Protein AF-A0A914JJ19-F1 (afdb_monomer_lite)

Sequence (185 aa):
MSIQLLQKSLEYINENDGIIENARKRKAKKPAIIEEKELVKNLDDRFDFDVDSCKLLKKKRNEVHKHEGDVSVLFSHKDAKNGYSYVEQFRDTRPPDVAKHNKKYLKRSEKYQLPDGVVKYVVGPVLKSERKKKQMCEKRLAMRGTLYDPKPSKPKDSSVFTDADFDNIPNGCKNMVGTKVNKLI

pLDDT: mean 71.39, std 13.02, range [37.09, 91.88]

Foldseek 3Di:
DDPVVVVVVVVVVVVPPPPPVPPPPPPPDDPVVVVVVVVVVVLVVQWDQDPVVRDTHGPPPPPPPPPPPDPPDLADPVVVVVVQDSVNSNVVSPDPPVVVVVVVVVVVCVVPDDPPVVVCVVVVLVPDDPVVVVVVVVVVVVVVVVPDDPDPPDPPDPPPDDPVNVVPDPPVCVVVPDPDPPPDD

Secondary structure (DSSP, 8-state):
--HHHHHHHHHHHHHHS---TT----PPPPPHHHHHHHHHHHHHTTEEEETTTTEEEEP-----------TT-S--HHHHHTT--HHHHHHHHS---HHHHHHHHHHHHHHTPPPHHHHHHHHHHHTS-HHHHHHHHHHHHHHHHTT-----PPPP---SS-HHHHHTS-GGGGGGT--------

Structure (mmCIF, N/CA/C/O backbone):
data_AF-A0A914JJ19-F1
#
_entry.id   AF-A0A914JJ19-F1
#
loop_
_atom_site.group_PDB
_atom_site.id
_atom_site.type_symbol
_atom_site.label_atom_id
_atom_site.label_alt_id
_atom_site.label_comp_id
_atom_site.label_asym_id
_atom_site.label_entity_id
_atom_site.label_seq_id
_atom_site.pdbx_PDB_ins_code
_atom_site.Cartn_x
_atom_site.Cartn_y
_atom_site.Cartn_z
_atom_site.occupancy
_atom_site.B_iso_or_equiv
_atom_site.auth_seq_id
_atom_site.auth_comp_id
_atom_site.auth_asym_id
_atom_site.auth_atom_id
_atom_site.pdbx_PDB_model_num
ATOM 1 N N . MET A 1 1 ? 43.548 43.080 34.139 1.00 51.03 1 MET A N 1
ATOM 2 C CA . MET A 1 1 ? 43.424 41.675 33.694 1.00 51.03 1 MET A CA 1
ATOM 3 C C . MET A 1 1 ? 44.049 41.568 32.316 1.00 51.03 1 MET A C 1
ATOM 5 O O . MET A 1 1 ? 43.728 42.391 31.469 1.00 51.03 1 MET A O 1
ATOM 9 N N . SER A 1 2 ? 45.021 40.675 32.131 1.00 72.38 2 SER A N 1
ATOM 10 C CA . SER A 1 2 ? 45.871 40.638 30.936 1.00 72.38 2 SER A CA 1
ATOM 11 C C . SER A 1 2 ? 45.159 39.989 29.745 1.00 72.38 2 SER A C 1
ATOM 13 O O . SER A 1 2 ? 44.474 38.981 29.893 1.00 72.38 2 SER A O 1
ATOM 15 N N . ILE A 1 3 ? 45.363 40.545 28.549 1.00 75.81 3 ILE A N 1
ATOM 16 C CA . ILE A 1 3 ? 44.844 40.034 27.263 1.00 75.81 3 ILE A CA 1
ATOM 17 C C . ILE A 1 3 ? 45.200 38.551 27.054 1.00 75.81 3 ILE A C 1
ATOM 19 O O . ILE A 1 3 ? 44.400 37.781 26.534 1.00 75.81 3 ILE A O 1
ATOM 23 N N . GLN A 1 4 ? 46.366 38.133 27.552 1.00 76.88 4 GLN A N 1
ATOM 24 C CA . GLN A 1 4 ? 46.828 36.743 27.521 1.00 76.88 4 GLN A CA 1
ATOM 25 C C . GLN A 1 4 ? 45.926 35.787 28.314 1.00 76.88 4 GLN A C 1
ATOM 27 O O . GLN A 1 4 ? 45.751 34.637 27.922 1.00 76.88 4 GLN A O 1
ATOM 32 N N . LEU A 1 5 ? 45.337 36.248 29.423 1.00 76.50 5 LEU A N 1
ATOM 33 C CA . LEU A 1 5 ? 44.400 35.448 30.212 1.00 76.50 5 LEU A CA 1
ATOM 34 C C . LEU A 1 5 ? 43.083 35.244 29.450 1.00 76.50 5 LEU A C 1
ATOM 36 O O . LEU A 1 5 ? 42.480 34.178 29.519 1.00 76.50 5 LEU A O 1
ATOM 40 N N . LEU A 1 6 ? 42.682 36.259 28.682 1.00 76.25 6 LEU A N 1
ATOM 41 C CA . LEU A 1 6 ? 41.476 36.252 27.861 1.00 76.25 6 LEU A CA 1
ATOM 42 C C . LEU A 1 6 ? 41.637 35.314 26.654 1.00 76.25 6 LEU A C 1
ATOM 44 O O . LEU A 1 6 ? 40.751 34.506 26.386 1.00 76.25 6 LEU A O 1
ATOM 48 N N . GLN A 1 7 ? 42.806 35.331 26.007 1.00 76.19 7 GLN A N 1
ATOM 49 C CA . GLN A 1 7 ? 43.161 34.375 24.951 1.00 76.19 7 GLN A CA 1
ATOM 50 C C . GLN A 1 7 ? 43.197 32.933 25.466 1.00 76.19 7 GLN A C 1
ATOM 52 O O . GLN A 1 7 ? 42.546 32.074 24.881 1.00 76.19 7 GLN A O 1
ATOM 57 N N . LYS A 1 8 ? 43.838 32.684 26.617 1.00 76.94 8 LYS A N 1
ATOM 58 C CA . LYS A 1 8 ? 43.835 31.352 27.241 1.00 76.94 8 LYS A CA 1
ATOM 59 C C . LYS A 1 8 ? 42.434 30.880 27.623 1.00 76.94 8 LYS A C 1
ATOM 61 O O . LYS A 1 8 ? 42.140 29.702 27.482 1.00 76.94 8 LYS A O 1
ATOM 66 N N . SER A 1 9 ? 41.556 31.775 28.083 1.00 70.50 9 SER A N 1
ATOM 67 C CA . SER A 1 9 ? 40.166 31.406 28.381 1.00 70.50 9 SER A CA 1
ATOM 68 C C . SER A 1 9 ? 39.356 31.074 27.124 1.00 70.50 9 SER A C 1
ATOM 70 O O . SER A 1 9 ? 38.546 30.158 27.162 1.00 70.50 9 SER A O 1
ATOM 72 N N . LEU A 1 10 ? 39.606 31.760 26.002 1.00 70.62 10 LEU A N 1
ATOM 73 C CA . LEU A 1 10 ? 38.963 31.476 24.714 1.00 70.62 10 LEU A CA 1
ATOM 74 C C . LEU A 1 10 ? 39.449 30.154 24.109 1.00 70.62 10 LEU A C 1
ATOM 76 O O . LEU A 1 10 ? 38.636 29.384 23.607 1.00 70.62 10 LEU A O 1
ATOM 80 N N . GLU A 1 11 ? 40.748 29.861 24.203 1.00 70.94 11 GLU A N 1
ATOM 81 C CA . GLU A 1 11 ? 41.303 28.551 23.834 1.00 70.94 11 GLU A CA 1
ATOM 82 C C . GLU A 1 11 ? 40.696 27.437 24.697 1.00 70.94 11 GLU A C 1
ATOM 84 O O . GLU A 1 11 ? 40.238 26.429 24.167 1.00 70.94 11 GLU A O 1
ATOM 89 N N . TYR A 1 12 ? 40.567 27.660 26.009 1.00 63.84 12 TYR A N 1
ATOM 90 C CA . TYR A 1 12 ? 39.974 26.688 26.933 1.00 63.84 12 TYR A CA 1
ATOM 91 C C . TYR A 1 12 ? 38.473 26.447 26.694 1.00 63.84 12 TYR A C 1
ATOM 93 O O . TYR A 1 12 ? 37.982 25.342 26.925 1.00 63.84 12 TYR A O 1
ATOM 101 N N . ILE A 1 13 ? 37.733 27.460 26.228 1.00 62.69 13 ILE A N 1
ATOM 102 C CA . ILE A 1 13 ? 36.326 27.321 25.817 1.00 62.69 13 ILE A CA 1
ATOM 103 C C . ILE A 1 13 ? 36.233 26.523 24.506 1.00 62.69 13 ILE A C 1
ATOM 105 O O . ILE A 1 13 ? 35.415 25.611 24.410 1.00 62.69 13 ILE A O 1
ATOM 109 N N . ASN A 1 14 ? 37.117 26.787 23.539 1.00 58.69 14 ASN A N 1
ATOM 110 C CA . ASN A 1 14 ? 37.149 26.060 22.266 1.00 58.69 14 ASN A CA 1
ATOM 111 C C . ASN A 1 14 ? 37.577 24.586 22.408 1.00 58.69 14 ASN A C 1
ATOM 113 O O . ASN A 1 14 ? 37.144 23.754 21.617 1.00 58.69 14 ASN A O 1
ATOM 117 N N . GLU A 1 15 ? 38.413 24.243 23.392 1.00 58.66 15 GLU A N 1
ATOM 118 C CA . GLU A 1 15 ? 38.835 22.854 23.635 1.00 58.66 15 GLU A CA 1
ATOM 119 C C . GLU A 1 15 ? 37.794 22.022 24.409 1.00 58.66 15 GLU A C 1
ATOM 121 O O . GLU A 1 15 ? 37.749 20.802 24.243 1.00 58.66 15 GLU A O 1
ATOM 126 N N . ASN A 1 16 ? 36.941 22.652 25.230 1.00 51.47 16 ASN A N 1
ATOM 127 C CA . ASN A 1 16 ? 35.939 21.949 26.049 1.00 51.47 16 ASN A CA 1
ATOM 128 C C . ASN A 1 16 ? 34.548 21.844 25.405 1.00 51.47 16 ASN A C 1
ATOM 130 O O . ASN A 1 16 ? 33.797 20.927 25.747 1.00 51.47 16 ASN A O 1
ATOM 134 N N . ASP A 1 17 ? 34.209 22.702 24.441 1.00 48.25 17 ASP A N 1
ATOM 135 C CA . ASP A 1 17 ? 33.059 22.481 23.563 1.00 48.25 17 ASP A CA 1
ATOM 136 C C . ASP A 1 17 ? 33.492 21.569 22.411 1.00 48.25 17 ASP A C 1
ATOM 138 O O . ASP A 1 17 ? 33.925 22.016 21.352 1.00 48.25 17 ASP A O 1
ATOM 142 N N . GLY A 1 18 ? 33.395 20.255 22.636 1.00 48.84 18 GLY A N 1
ATOM 143 C CA . GLY A 1 18 ? 33.790 19.179 21.717 1.00 48.84 18 GLY A CA 1
ATOM 144 C C . GLY A 1 18 ? 33.004 19.094 20.397 1.00 48.84 18 GLY A C 1
ATOM 145 O O . GLY A 1 18 ? 32.609 18.004 19.977 1.00 48.84 18 GLY A O 1
ATOM 146 N N . ILE A 1 19 ? 32.784 20.211 19.709 1.00 48.44 19 ILE A N 1
ATOM 147 C CA . ILE A 1 19 ? 32.238 20.274 18.355 1.00 48.44 19 ILE A CA 1
ATOM 148 C C . ILE A 1 19 ? 33.413 20.239 17.376 1.00 48.44 19 ILE A C 1
ATOM 150 O O . ILE A 1 19 ? 33.750 21.197 16.690 1.00 48.44 19 ILE A O 1
ATOM 154 N N . ILE A 1 20 ? 34.046 19.072 17.298 1.00 47.31 20 ILE A N 1
ATOM 155 C CA . ILE A 1 20 ? 34.858 18.720 16.138 1.00 47.31 20 ILE A CA 1
ATOM 156 C C . ILE A 1 20 ? 33.876 18.492 14.979 1.00 47.31 20 ILE A C 1
ATOM 158 O O . ILE A 1 20 ? 33.143 17.501 14.959 1.00 47.31 20 ILE A O 1
ATOM 162 N N . GLU A 1 21 ? 33.878 19.384 13.986 1.00 54.88 21 GLU A N 1
ATOM 163 C CA . GLU A 1 21 ? 33.012 19.347 12.789 1.00 54.88 21 GLU A CA 1
ATOM 164 C C . GLU A 1 21 ? 33.236 18.131 11.857 1.00 54.88 21 GLU A C 1
ATOM 166 O O . GLU A 1 21 ? 32.595 18.004 10.818 1.00 54.88 21 GLU A O 1
ATOM 171 N N . ASN A 1 22 ? 34.072 17.161 12.239 1.00 52.91 22 ASN A N 1
ATOM 172 C CA . ASN A 1 22 ? 34.374 15.962 11.447 1.00 52.91 22 ASN A CA 1
ATOM 173 C C . ASN A 1 22 ? 33.761 14.666 12.005 1.00 52.91 22 ASN A C 1
ATOM 175 O O . ASN A 1 22 ? 34.244 13.562 11.733 1.00 52.91 22 ASN A O 1
ATOM 179 N N . ALA A 1 23 ? 32.672 14.755 12.768 1.00 49.88 23 ALA A N 1
ATOM 180 C CA . ALA A 1 23 ? 31.935 13.570 13.182 1.00 49.88 23 ALA A CA 1
ATOM 181 C C . ALA A 1 23 ? 31.212 12.949 11.971 1.00 49.88 23 ALA A C 1
ATOM 183 O O . ALA A 1 23 ? 30.131 13.387 11.572 1.00 49.88 23 ALA A O 1
ATOM 184 N N . ARG A 1 24 ? 31.789 11.883 11.390 1.00 61.81 24 ARG A N 1
ATOM 185 C CA . ARG A 1 24 ? 31.063 10.965 10.494 1.00 61.81 24 ARG A CA 1
ATOM 186 C C . ARG A 1 24 ? 29.732 10.633 11.163 1.00 61.81 24 ARG A C 1
ATOM 188 O O . ARG A 1 24 ? 29.720 9.941 12.182 1.00 61.81 24 ARG A O 1
ATOM 195 N N . LYS A 1 25 ? 28.625 11.142 10.608 1.00 62.50 25 LYS A N 1
ATOM 196 C CA . LYS A 1 25 ? 27.272 10.880 11.111 1.00 62.50 25 LYS A CA 1
ATOM 197 C C . LYS A 1 25 ? 27.138 9.370 11.290 1.00 62.50 25 LYS A C 1
ATOM 199 O O . LYS A 1 25 ? 27.172 8.628 10.306 1.00 62.50 25 LYS A O 1
ATOM 204 N N . ARG A 1 26 ? 27.047 8.906 12.541 1.00 63.06 26 ARG A N 1
ATOM 205 C CA . ARG A 1 26 ? 26.780 7.497 12.837 1.00 63.06 26 ARG A CA 1
ATOM 206 C C . ARG A 1 26 ? 25.449 7.184 12.168 1.00 63.06 26 ARG A C 1
ATOM 208 O O . ARG A 1 26 ? 24.426 7.743 12.556 1.00 63.06 26 ARG A O 1
ATOM 215 N N . LYS A 1 27 ? 25.471 6.366 11.110 1.00 65.38 27 LYS A N 1
ATOM 216 C CA . LYS A 1 27 ? 24.235 5.906 10.473 1.00 65.38 27 LYS A CA 1
ATOM 217 C C . LYS A 1 27 ? 23.400 5.261 11.573 1.00 65.38 27 LYS A C 1
ATOM 219 O O . LYS A 1 27 ? 23.916 4.421 12.312 1.00 65.38 27 LYS A O 1
ATOM 224 N N . ALA A 1 28 ? 22.157 5.710 11.723 1.00 72.44 28 ALA A N 1
ATOM 225 C CA . ALA A 1 28 ? 21.233 5.091 12.658 1.00 72.44 28 ALA A CA 1
ATOM 226 C C . ALA A 1 28 ? 21.196 3.588 12.354 1.00 72.44 28 ALA A C 1
ATOM 228 O O . ALA A 1 28 ? 21.025 3.207 11.193 1.00 72.44 28 ALA A O 1
ATOM 229 N N . LYS A 1 29 ? 21.430 2.752 13.375 1.00 73.00 29 LYS A N 1
ATOM 230 C CA . LYS A 1 29 ? 21.327 1.299 13.228 1.00 73.00 29 LYS A CA 1
ATOM 231 C C . LYS A 1 29 ? 19.915 1.004 12.744 1.00 73.00 29 LYS A C 1
ATOM 233 O O . LYS A 1 29 ? 18.949 1.407 13.398 1.00 73.00 29 LYS A O 1
ATOM 238 N N . LYS A 1 30 ? 19.796 0.377 11.576 1.00 75.06 30 LYS A N 1
ATOM 239 C CA . LYS A 1 30 ? 18.490 -0.071 11.111 1.00 75.06 30 LYS A CA 1
ATOM 240 C C . LYS A 1 30 ? 18.046 -1.194 12.059 1.00 75.06 30 LYS A C 1
ATOM 242 O O . LYS A 1 30 ? 18.888 -1.891 12.625 1.00 75.06 30 LYS A O 1
ATOM 247 N N . PRO A 1 31 ? 16.741 -1.361 12.305 1.00 80.00 31 PRO A N 1
ATOM 248 C CA . PRO A 1 31 ? 16.277 -2.530 13.038 1.00 80.00 31 PRO A CA 1
ATOM 249 C C . PRO A 1 31 ? 16.691 -3.794 12.270 1.00 80.00 31 PRO A C 1
ATOM 251 O O . PRO A 1 31 ? 16.576 -3.819 11.044 1.00 80.00 31 PRO A O 1
ATOM 254 N N . ALA A 1 32 ? 17.135 -4.833 12.986 1.00 77.62 32 ALA A N 1
ATOM 255 C CA . ALA A 1 32 ? 17.687 -6.066 12.406 1.00 77.62 32 ALA A CA 1
ATOM 256 C C . ALA A 1 32 ? 16.796 -6.671 11.304 1.00 77.62 32 ALA A C 1
ATOM 258 O O . ALA A 1 32 ? 17.279 -7.069 10.252 1.00 77.62 32 ALA A O 1
ATOM 259 N N . ILE A 1 33 ? 15.473 -6.597 11.483 1.00 76.88 33 ILE A N 1
ATOM 260 C CA . ILE A 1 33 ? 14.470 -7.070 10.515 1.00 76.88 33 ILE A CA 1
ATOM 261 C C . ILE A 1 33 ? 14.600 -6.383 9.142 1.00 76.88 33 ILE A C 1
ATOM 263 O O . ILE A 1 33 ? 14.340 -6.996 8.108 1.00 76.88 33 ILE A O 1
ATOM 267 N N . ILE A 1 34 ? 14.951 -5.095 9.100 1.00 78.38 34 ILE A N 1
ATOM 268 C CA . ILE A 1 34 ? 15.120 -4.359 7.837 1.00 78.38 34 ILE A CA 1
ATOM 269 C C . ILE A 1 34 ? 16.446 -4.743 7.175 1.00 78.38 34 ILE A C 1
ATOM 271 O O . ILE A 1 34 ? 16.485 -4.897 5.958 1.00 78.38 34 ILE A O 1
ATOM 275 N N . GLU A 1 35 ? 17.504 -4.942 7.960 1.00 79.75 35 GLU A N 1
ATOM 276 C CA . GLU A 1 35 ? 18.811 -5.372 7.449 1.00 79.75 35 GLU A CA 1
ATOM 277 C C . GLU A 1 35 ? 18.739 -6.783 6.850 1.00 79.75 35 GLU A C 1
ATOM 279 O O . GLU A 1 35 ? 19.224 -7.007 5.743 1.00 79.75 35 GLU A O 1
ATOM 284 N N . GLU A 1 36 ? 18.046 -7.708 7.520 1.00 75.94 36 GLU A N 1
ATOM 285 C CA . GLU A 1 36 ? 17.801 -9.067 7.027 1.00 75.94 36 GLU A CA 1
ATOM 286 C C . GLU A 1 36 ? 17.000 -9.068 5.721 1.00 75.94 36 GLU A C 1
ATOM 288 O O . GLU A 1 36 ? 17.368 -9.749 4.765 1.00 75.94 36 GLU A O 1
ATOM 293 N N . LYS A 1 37 ? 15.941 -8.255 5.627 1.00 85.38 37 LYS A N 1
ATOM 294 C CA . LYS A 1 37 ? 15.155 -8.122 4.389 1.00 85.38 37 LYS A CA 1
ATOM 295 C C . LYS A 1 37 ? 15.974 -7.555 3.233 1.00 85.38 37 LYS A C 1
ATOM 297 O O . LYS A 1 37 ? 15.822 -8.008 2.102 1.00 85.38 37 LYS A O 1
ATOM 302 N N . GLU A 1 38 ? 16.829 -6.570 3.498 1.00 84.38 38 GLU A N 1
ATOM 303 C CA . GLU A 1 38 ? 17.741 -6.017 2.491 1.00 84.38 38 GLU A CA 1
ATOM 304 C C . GLU A 1 38 ? 18.769 -7.063 2.037 1.00 84.38 38 GLU A C 1
ATOM 306 O O . GLU A 1 38 ? 19.058 -7.160 0.845 1.00 84.38 38 GLU A O 1
ATOM 311 N N . LEU A 1 39 ? 19.286 -7.880 2.956 1.00 84.31 39 LEU A N 1
ATOM 312 C CA . LEU A 1 39 ? 20.188 -8.992 2.654 1.00 84.31 39 LEU A CA 1
ATOM 313 C C . LEU A 1 39 ? 19.525 -10.056 1.777 1.00 84.31 39 LEU A C 1
ATOM 315 O O . LEU A 1 39 ? 20.088 -10.402 0.741 1.00 84.31 39 LEU A O 1
ATOM 319 N N . VAL A 1 40 ? 18.330 -10.525 2.144 1.00 84.12 40 VAL A N 1
ATOM 320 C CA . VAL A 1 40 ? 17.575 -11.515 1.356 1.00 84.12 40 VAL A CA 1
ATOM 321 C C . VAL A 1 40 ? 17.288 -10.976 -0.041 1.00 84.12 40 VAL A C 1
ATOM 323 O O . VAL A 1 40 ? 17.581 -11.644 -1.026 1.00 84.12 40 VAL A O 1
ATOM 326 N N . LYS A 1 41 ? 16.843 -9.720 -0.148 1.00 85.69 41 LYS A N 1
ATOM 327 C CA . LYS A 1 41 ? 16.600 -9.078 -1.445 1.00 85.69 41 LYS A CA 1
ATOM 328 C C . LYS A 1 41 ? 17.865 -8.999 -2.308 1.00 85.69 41 LYS A C 1
ATOM 330 O O . LYS A 1 41 ? 17.825 -9.288 -3.496 1.00 85.69 41 LYS A O 1
ATOM 335 N N . ASN A 1 42 ? 19.005 -8.655 -1.709 1.00 84.00 42 ASN A N 1
ATOM 336 C CA . ASN A 1 42 ? 20.285 -8.617 -2.418 1.00 84.00 42 ASN A CA 1
ATOM 337 C C . ASN A 1 42 ? 20.757 -10.005 -2.881 1.00 84.00 42 ASN A C 1
ATOM 339 O O . ASN A 1 42 ? 21.490 -10.092 -3.870 1.00 84.00 42 ASN A O 1
ATOM 343 N N . LEU A 1 43 ? 20.404 -11.067 -2.153 1.00 83.25 43 LEU A N 1
ATOM 344 C CA . LEU A 1 43 ? 20.686 -12.444 -2.550 1.00 83.25 43 LEU A CA 1
ATOM 345 C C . LEU A 1 43 ? 19.778 -12.865 -3.707 1.00 83.25 43 LEU A C 1
ATOM 347 O O . LEU A 1 43 ? 20.305 -13.325 -4.718 1.00 83.25 43 LEU A O 1
ATOM 351 N N . ASP A 1 44 ? 18.475 -12.599 -3.617 1.00 82.69 44 ASP A N 1
ATOM 352 C CA . ASP A 1 44 ? 17.512 -12.851 -4.696 1.00 82.69 44 ASP A CA 1
ATOM 353 C C . ASP A 1 44 ? 17.889 -12.112 -5.985 1.00 82.69 44 ASP A C 1
ATOM 355 O O . ASP A 1 44 ? 17.789 -12.663 -7.077 1.00 82.69 44 ASP A O 1
ATOM 359 N N . ASP A 1 45 ? 18.385 -10.877 -5.902 1.00 78.94 45 ASP A N 1
ATOM 360 C CA . ASP A 1 45 ? 18.795 -10.108 -7.084 1.00 78.94 45 ASP A CA 1
ATOM 361 C C . ASP A 1 45 ? 20.047 -10.692 -7.774 1.00 78.94 45 ASP A C 1
ATOM 363 O O . ASP A 1 45 ? 20.290 -10.443 -8.959 1.00 78.94 45 ASP A O 1
ATOM 367 N N . ARG A 1 46 ? 20.876 -11.457 -7.051 1.00 80.81 46 ARG A N 1
ATOM 368 C CA . ARG A 1 46 ? 22.172 -11.971 -7.535 1.00 80.81 46 ARG A CA 1
ATOM 369 C C . ARG A 1 46 ? 22.159 -13.452 -7.878 1.00 80.81 46 ARG A C 1
ATOM 371 O O . ARG A 1 46 ? 22.997 -13.882 -8.675 1.00 80.81 46 ARG A O 1
ATOM 378 N N . PHE A 1 47 ? 21.271 -14.222 -7.267 1.00 83.75 47 PHE A N 1
ATOM 379 C CA . PHE A 1 47 ? 21.263 -15.671 -7.354 1.00 83.75 47 PHE A CA 1
ATOM 380 C C . PHE A 1 47 ? 19.859 -16.184 -7.670 1.00 83.75 47 PHE A C 1
ATOM 382 O O . PHE A 1 47 ? 18.868 -15.629 -7.207 1.00 83.75 47 PHE A O 1
ATOM 389 N N . ASP A 1 48 ? 19.791 -17.237 -8.473 1.00 82.50 48 ASP A N 1
ATOM 390 C CA . ASP A 1 48 ? 18.606 -18.071 -8.631 1.00 82.50 48 ASP A CA 1
ATOM 391 C C . ASP A 1 48 ? 18.793 -19.334 -7.797 1.00 82.50 48 ASP A C 1
ATOM 393 O O . ASP A 1 48 ? 19.896 -19.882 -7.710 1.00 82.50 48 ASP A O 1
ATOM 397 N N . PHE A 1 49 ? 17.714 -19.790 -7.171 1.00 83.06 49 PHE A N 1
ATOM 398 C CA . PHE A 1 49 ? 17.710 -21.072 -6.489 1.00 83.06 49 PHE A CA 1
ATOM 399 C C . PHE A 1 49 ? 17.313 -22.158 -7.482 1.00 83.06 49 PHE A C 1
ATOM 401 O O . PHE A 1 49 ? 16.187 -22.171 -7.978 1.00 83.06 49 PHE A O 1
ATOM 408 N N . ASP A 1 50 ? 18.250 -23.051 -7.780 1.00 81.44 50 ASP A N 1
ATOM 409 C CA . ASP A 1 50 ? 17.977 -24.217 -8.604 1.00 81.44 50 ASP A CA 1
ATOM 410 C C . ASP A 1 50 ? 17.380 -25.323 -7.728 1.00 81.44 50 ASP A C 1
ATOM 412 O O . ASP A 1 50 ? 18.035 -25.836 -6.816 1.00 81.44 50 ASP A O 1
ATOM 416 N N . VAL A 1 51 ? 16.112 -25.645 -7.988 1.00 81.56 51 VAL A N 1
ATOM 417 C CA . VAL A 1 51 ? 15.316 -26.588 -7.190 1.00 81.56 51 VAL A CA 1
ATOM 418 C C . VAL A 1 51 ? 15.856 -28.011 -7.321 1.00 81.56 51 VAL A C 1
ATOM 420 O O . VAL A 1 51 ? 15.814 -28.763 -6.350 1.00 81.56 51 VAL A O 1
ATOM 423 N N . ASP A 1 52 ? 16.428 -28.359 -8.474 1.00 80.19 52 ASP A N 1
ATOM 424 C CA . ASP A 1 52 ? 16.878 -29.723 -8.757 1.00 80.19 52 ASP A CA 1
ATOM 425 C C . ASP A 1 52 ? 18.256 -30.012 -8.147 1.00 80.19 52 ASP A C 1
ATOM 427 O O . ASP A 1 52 ? 18.529 -31.124 -7.692 1.00 80.19 52 ASP A O 1
ATOM 431 N N . SER A 1 53 ? 19.135 -29.006 -8.097 1.00 82.56 53 SER A N 1
ATOM 432 C CA . SER A 1 53 ? 20.477 -29.141 -7.518 1.00 82.56 53 SER A CA 1
ATOM 433 C C . SER A 1 53 ? 20.599 -28.627 -6.080 1.00 82.56 53 SER A C 1
ATOM 435 O O . SER A 1 53 ? 21.658 -28.799 -5.466 1.00 82.56 53 SER A O 1
ATOM 437 N N . CYS A 1 54 ? 19.540 -28.013 -5.534 1.00 76.12 54 CYS A N 1
ATOM 438 C CA . CYS A 1 54 ? 19.501 -27.360 -4.219 1.00 76.12 54 CYS A CA 1
ATOM 439 C C . CYS A 1 54 ? 20.668 -26.381 -3.994 1.00 76.12 54 CYS A C 1
ATOM 441 O O . CYS A 1 54 ? 21.174 -26.232 -2.877 1.00 76.12 54 CYS A O 1
ATOM 443 N N . LYS A 1 55 ? 21.137 -25.724 -5.060 1.00 82.38 55 LYS A N 1
ATOM 444 C CA . LYS A 1 55 ? 22.265 -24.786 -5.033 1.00 82.38 55 LYS A CA 1
ATOM 445 C C . LYS A 1 55 ? 21.833 -23.418 -5.544 1.00 82.38 55 LYS A C 1
ATOM 447 O O . LYS A 1 55 ? 21.018 -23.291 -6.452 1.00 82.38 55 LYS A O 1
ATOM 452 N N . LEU A 1 56 ? 22.435 -22.380 -4.968 1.00 81.44 56 LEU A N 1
ATOM 453 C CA . LEU A 1 56 ? 22.304 -21.014 -5.466 1.00 81.44 56 LEU A CA 1
ATOM 454 C C . LEU A 1 56 ? 23.216 -20.832 -6.682 1.00 81.44 56 LEU A C 1
ATOM 456 O O . LEU A 1 56 ? 24.444 -20.844 -6.562 1.00 81.44 56 LEU A O 1
ATOM 460 N N . LEU A 1 57 ? 22.618 -20.646 -7.853 1.00 84.56 57 LEU A N 1
ATOM 461 C CA . LEU A 1 57 ? 23.319 -20.330 -9.090 1.00 84.56 57 LEU A CA 1
ATOM 462 C C . LEU A 1 57 ? 23.383 -18.816 -9.255 1.00 84.56 57 LEU A C 1
ATOM 464 O O . LEU A 1 57 ? 22.402 -18.112 -9.040 1.00 84.56 57 LEU A O 1
ATOM 468 N N . LYS A 1 58 ? 24.543 -18.276 -9.641 1.00 81.56 58 LYS A N 1
ATOM 469 C CA . LYS A 1 58 ? 24.641 -16.845 -9.958 1.00 81.56 58 LYS A CA 1
ATOM 470 C C . LYS A 1 58 ? 23.756 -16.548 -11.162 1.00 81.56 58 LYS A C 1
ATOM 472 O O . LYS A 1 58 ? 23.946 -17.152 -12.218 1.00 81.56 58 LYS A O 1
ATOM 477 N N . LYS A 1 59 ? 22.859 -15.570 -11.020 1.00 80.38 59 LYS A N 1
ATOM 478 C CA . LYS A 1 59 ? 22.101 -15.022 -12.142 1.00 80.38 59 LYS A CA 1
ATOM 479 C C . LYS A 1 59 ? 23.084 -14.578 -13.210 1.00 80.38 59 LYS A C 1
ATOM 481 O O . LYS A 1 59 ? 23.951 -13.734 -12.952 1.00 80.38 59 LYS A O 1
ATOM 486 N N . LYS A 1 60 ? 22.956 -15.134 -14.415 1.00 73.12 60 LYS A N 1
ATOM 487 C CA . LYS A 1 60 ? 23.599 -14.545 -15.587 1.00 73.12 60 LYS A CA 1
ATOM 488 C C . LYS A 1 60 ? 22.954 -13.178 -15.753 1.00 73.12 60 LYS A C 1
ATOM 490 O O . LYS A 1 60 ? 21.767 -13.082 -16.049 1.00 73.12 60 LYS A O 1
ATOM 495 N N . ARG A 1 61 ? 23.712 -12.116 -15.479 1.00 61.00 61 ARG A N 1
ATOM 496 C CA . ARG A 1 61 ? 23.279 -10.771 -15.839 1.00 61.00 61 ARG A CA 1
ATOM 497 C C . ARG A 1 61 ? 23.216 -10.770 -17.355 1.00 61.00 61 ARG A C 1
ATOM 499 O O . ARG A 1 61 ? 24.253 -10.682 -18.001 1.00 61.00 61 ARG A O 1
ATOM 506 N N . ASN A 1 62 ? 22.017 -10.904 -17.911 1.00 54.66 62 ASN A N 1
ATOM 507 C CA . ASN A 1 62 ? 21.793 -10.361 -19.235 1.00 54.66 62 ASN A CA 1
ATOM 508 C C . ASN A 1 62 ? 22.208 -8.903 -19.102 1.00 54.66 62 ASN A C 1
ATOM 510 O O . ASN A 1 62 ? 21.713 -8.207 -18.206 1.00 54.66 62 ASN A O 1
ATOM 514 N N . GLU A 1 63 ? 23.192 -8.484 -19.890 1.00 49.62 63 GLU A N 1
ATOM 515 C CA . GLU A 1 63 ? 23.443 -7.073 -20.092 1.00 49.62 63 GLU A CA 1
ATOM 516 C C . GLU A 1 63 ? 22.127 -6.516 -20.615 1.00 49.62 63 GLU A C 1
ATOM 518 O O . GLU A 1 63 ? 21.796 -6.604 -21.792 1.00 49.62 63 GLU A O 1
ATOM 523 N N . VAL A 1 64 ? 21.300 -6.018 -19.698 1.00 47.56 64 VAL A N 1
ATOM 524 C CA . VAL A 1 64 ? 20.282 -5.055 -20.049 1.00 47.56 64 VAL A CA 1
ATOM 525 C C . VAL A 1 64 ? 21.127 -3.908 -20.553 1.00 47.56 64 VAL A C 1
ATOM 527 O O . VAL A 1 64 ? 21.690 -3.164 -19.747 1.00 47.56 64 VAL A O 1
ATOM 530 N N . HIS A 1 65 ? 21.310 -3.850 -21.872 1.00 44.62 65 HIS A N 1
ATOM 531 C CA . HIS A 1 65 ? 21.821 -2.678 -22.544 1.00 44.62 65 HIS A CA 1
ATOM 532 C C . HIS A 1 65 ? 20.849 -1.567 -22.168 1.00 44.62 65 HIS A C 1
ATOM 534 O O . HIS A 1 65 ? 19.812 -1.355 -22.790 1.00 44.62 65 HIS A O 1
ATOM 540 N N . LYS A 1 66 ? 21.147 -0.888 -21.063 1.00 46.50 66 LYS A N 1
ATOM 541 C CA . LYS A 1 66 ? 20.672 0.462 -20.867 1.00 46.50 66 LYS A CA 1
ATOM 542 C C . LYS A 1 66 ? 21.243 1.181 -22.073 1.00 46.50 66 LYS A C 1
ATOM 544 O O . LYS A 1 66 ? 22.460 1.178 -22.246 1.00 46.50 66 LYS A O 1
ATOM 549 N N . HIS A 1 67 ? 20.377 1.681 -22.946 1.00 46.75 67 HIS A N 1
ATOM 550 C CA . HIS A 1 67 ? 20.800 2.592 -23.993 1.00 46.75 67 HIS A CA 1
ATOM 551 C C . HIS A 1 67 ? 21.390 3.822 -23.293 1.00 46.75 67 HIS A C 1
ATOM 553 O O . HIS A 1 67 ? 20.700 4.798 -23.022 1.00 46.75 67 HIS A O 1
ATOM 559 N N . GLU A 1 68 ? 22.678 3.764 -22.968 1.00 47.62 68 GLU A N 1
ATOM 560 C CA . GLU A 1 68 ? 23.535 4.925 -22.770 1.00 47.62 68 GLU A CA 1
ATOM 561 C C . GLU A 1 68 ? 23.828 5.478 -24.168 1.00 47.62 68 GLU A C 1
ATOM 563 O O . GLU A 1 68 ? 24.951 5.478 -24.656 1.00 47.62 68 GLU A O 1
ATOM 568 N N . GLY A 1 69 ? 22.762 5.838 -24.884 1.00 49.94 69 GLY A N 1
ATOM 569 C CA . GLY A 1 69 ? 22.890 6.659 -26.067 1.00 49.94 69 GLY A CA 1
ATOM 570 C C . GLY A 1 69 ? 23.157 8.070 -25.583 1.00 49.94 69 GLY A C 1
ATOM 571 O O . GLY A 1 69 ? 22.352 8.620 -24.826 1.00 49.94 69 GLY A O 1
ATOM 572 N N . ASP A 1 70 ? 24.272 8.654 -26.015 1.00 49.94 70 ASP A N 1
ATOM 573 C CA . ASP A 1 70 ? 24.431 10.099 -25.985 1.00 49.94 70 ASP A CA 1
ATOM 574 C C . ASP A 1 70 ? 23.152 10.728 -26.551 1.00 49.94 70 ASP A C 1
ATOM 576 O O . ASP A 1 70 ? 22.660 10.339 -27.613 1.00 49.94 70 ASP A O 1
ATOM 580 N N . VAL A 1 71 ? 22.615 11.725 -25.849 1.00 54.03 71 VAL A N 1
ATOM 581 C CA . VAL A 1 71 ? 21.391 12.470 -26.208 1.00 54.03 71 VAL A CA 1
ATOM 582 C C . VAL A 1 71 ? 21.461 13.076 -27.632 1.00 54.03 71 VAL A C 1
ATOM 584 O O . VAL A 1 71 ? 20.471 13.581 -28.154 1.00 54.03 71 VAL A O 1
ATOM 587 N N . SER A 1 72 ? 22.626 13.017 -28.283 1.00 54.53 72 SER A N 1
ATOM 588 C CA . SER A 1 72 ? 22.915 13.539 -29.616 1.00 54.53 72 SER A CA 1
ATOM 589 C C . SER A 1 72 ? 22.391 12.687 -30.779 1.00 54.53 72 SER A C 1
ATOM 591 O O . SER A 1 72 ? 22.234 13.231 -31.872 1.00 54.53 72 SER A O 1
ATOM 593 N N . VAL A 1 73 ? 22.074 11.398 -30.589 1.00 60.94 73 VAL A N 1
ATOM 594 C CA . VAL A 1 73 ? 21.560 10.535 -31.672 1.00 60.94 73 VAL A CA 1
ATOM 595 C C . VAL A 1 73 ? 20.131 10.094 -31.361 1.00 60.94 73 VAL A C 1
ATOM 597 O O . VAL A 1 73 ? 19.885 9.018 -30.829 1.00 60.94 73 VAL A O 1
ATOM 600 N N . LEU A 1 74 ? 19.167 10.949 -31.717 1.00 61.03 74 LEU A N 1
ATOM 601 C CA . LEU A 1 74 ? 17.726 10.723 -31.513 1.00 61.03 74 LEU A CA 1
ATOM 602 C C . LEU A 1 74 ? 17.182 9.467 -32.223 1.00 61.03 74 LEU A C 1
ATOM 604 O O . LEU A 1 74 ? 16.135 8.957 -31.832 1.00 61.03 74 LEU A O 1
ATOM 608 N N . PHE A 1 75 ? 17.870 8.984 -33.264 1.00 71.31 75 PHE A N 1
ATOM 609 C CA . PHE A 1 75 ? 17.436 7.855 -34.086 1.00 71.31 75 PHE A CA 1
ATOM 610 C C . PHE A 1 75 ? 18.626 6.998 -34.524 1.00 71.31 75 PHE A C 1
ATOM 612 O O . PHE A 1 75 ? 19.586 7.496 -35.111 1.00 71.31 75 PHE A O 1
ATOM 619 N N . SER A 1 76 ? 18.542 5.692 -34.291 1.00 79.94 76 SER A N 1
ATOM 620 C CA . SER A 1 76 ? 19.558 4.711 -34.663 1.00 79.94 76 SER A CA 1
ATOM 621 C C . SER A 1 76 ? 19.124 3.929 -35.903 1.00 79.94 76 SER A C 1
ATOM 623 O O . SER A 1 76 ? 18.145 3.178 -35.906 1.00 79.94 76 SER A O 1
ATOM 625 N N . HIS A 1 77 ? 19.899 4.061 -36.983 1.00 81.31 77 HIS A N 1
ATOM 626 C CA . HIS A 1 77 ? 19.694 3.287 -38.212 1.00 81.31 77 HIS A CA 1
ATOM 627 C C . HIS A 1 77 ? 19.971 1.788 -38.041 1.00 81.31 77 HIS A C 1
ATOM 629 O O . HIS A 1 77 ? 19.441 0.979 -38.802 1.00 81.31 77 HIS A O 1
ATOM 635 N N . LYS A 1 78 ? 20.812 1.403 -37.073 1.00 82.19 78 LYS A N 1
ATOM 636 C CA . LYS A 1 78 ? 21.101 -0.010 -36.790 1.00 82.19 78 LYS A CA 1
ATOM 637 C C . LYS A 1 78 ? 19.881 -0.692 -36.172 1.00 82.19 78 LYS A C 1
ATOM 639 O O . LYS A 1 78 ? 19.510 -1.773 -36.613 1.00 82.19 78 LYS A O 1
ATOM 644 N N . ASP A 1 79 ? 19.201 -0.008 -35.258 1.00 76.94 79 ASP A N 1
ATOM 645 C CA . ASP A 1 79 ? 18.001 -0.535 -34.601 1.00 76.94 79 ASP A CA 1
ATOM 646 C C . ASP A 1 79 ? 16.810 -0.584 -35.568 1.00 76.94 79 ASP A C 1
ATOM 648 O O . ASP A 1 79 ? 16.053 -1.551 -35.574 1.00 76.94 79 ASP A O 1
ATOM 652 N N . ALA A 1 80 ? 16.723 0.374 -36.498 1.00 81.56 80 ALA A N 1
ATOM 653 C CA . ALA A 1 80 ? 15.733 0.338 -37.575 1.00 81.56 80 ALA A CA 1
ATOM 654 C C . ALA A 1 80 ? 15.886 -0.877 -38.500 1.00 81.56 80 ALA A C 1
ATOM 656 O O . ALA A 1 80 ? 14.892 -1.464 -38.925 1.00 81.56 80 ALA A O 1
ATOM 657 N N . LYS A 1 81 ? 17.124 -1.306 -38.772 1.00 84.75 81 LYS A N 1
ATOM 658 C CA . LYS A 1 81 ? 17.393 -2.537 -39.534 1.00 84.75 81 LYS A CA 1
ATOM 659 C C . LYS A 1 81 ? 17.025 -3.806 -38.762 1.00 84.75 81 LYS A C 1
ATOM 661 O O . LYS A 1 81 ? 16.674 -4.798 -39.389 1.00 84.75 81 LYS A O 1
ATOM 666 N N . ASN A 1 82 ? 17.049 -3.753 -37.432 1.00 84.75 82 ASN A N 1
ATOM 667 C CA . ASN A 1 82 ? 16.612 -4.842 -36.556 1.00 84.75 82 ASN A CA 1
ATOM 668 C C . ASN A 1 82 ? 15.082 -4.882 -36.367 1.00 84.75 82 ASN A C 1
ATOM 670 O O . ASN A 1 82 ? 14.585 -5.697 -35.594 1.00 84.75 82 ASN A O 1
ATOM 674 N N . GLY A 1 83 ? 14.334 -4.017 -37.063 1.00 82.62 83 GLY A N 1
ATOM 675 C CA . GLY A 1 83 ? 12.872 -3.968 -37.023 1.00 82.62 83 GLY A CA 1
ATOM 676 C C . GLY A 1 83 ? 12.283 -2.972 -36.022 1.00 82.62 83 GLY A C 1
ATOM 677 O O . GLY A 1 83 ? 11.063 -2.850 -35.971 1.00 82.62 83 GLY A O 1
ATOM 678 N N . TYR A 1 84 ? 13.103 -2.226 -35.270 1.00 76.81 84 TYR A N 1
ATOM 679 C CA . TYR A 1 84 ? 12.612 -1.177 -34.368 1.00 76.81 84 TYR A CA 1
ATOM 680 C C . TYR A 1 84 ? 12.250 0.085 -35.142 1.00 76.81 84 TYR A C 1
ATOM 682 O O . TYR A 1 84 ? 13.118 0.768 -35.689 1.00 76.81 84 TYR A O 1
ATOM 690 N N . SER A 1 85 ? 10.971 0.451 -35.151 1.00 84.12 85 SER A N 1
ATOM 691 C CA . SER A 1 85 ? 10.529 1.655 -35.855 1.00 84.12 85 SER A CA 1
ATOM 692 C C . SER A 1 85 ? 11.166 2.915 -35.260 1.00 84.12 85 SER A C 1
ATOM 694 O O . SER A 1 85 ? 11.299 3.040 -34.043 1.00 84.12 85 SER A O 1
ATOM 696 N N . TYR A 1 86 ? 11.471 3.917 -36.094 1.00 83.25 86 TYR A N 1
ATOM 697 C CA . TYR A 1 86 ? 11.904 5.236 -35.605 1.00 83.25 86 TYR A CA 1
A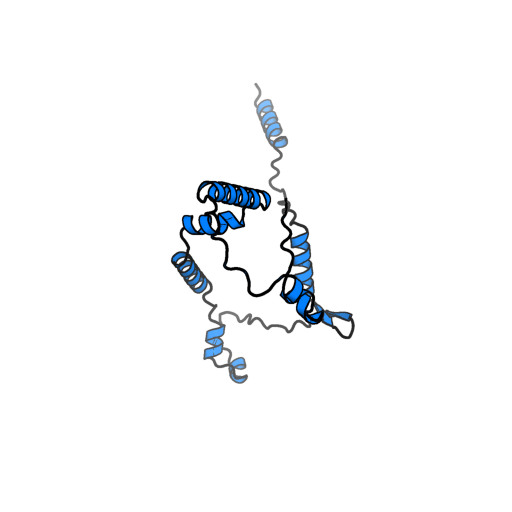TOM 698 C C . TYR A 1 86 ? 10.890 5.859 -34.631 1.00 83.25 86 TYR A C 1
ATOM 700 O O . TYR A 1 86 ? 11.262 6.609 -33.733 1.00 83.25 86 TYR A O 1
ATOM 708 N N . VAL A 1 87 ? 9.603 5.518 -34.770 1.00 77.88 87 VAL A N 1
ATOM 709 C CA . VAL A 1 87 ? 8.543 5.952 -33.848 1.00 77.88 87 VAL A CA 1
ATOM 710 C C . VAL A 1 87 ? 8.703 5.315 -32.466 1.00 77.88 87 VAL A C 1
ATOM 712 O O . VAL A 1 87 ? 8.420 5.961 -31.461 1.00 77.88 87 VAL A O 1
ATOM 715 N N . GLU A 1 88 ? 9.149 4.063 -32.401 1.00 74.19 88 GLU A N 1
ATOM 716 C CA . GLU A 1 88 ? 9.384 3.342 -31.145 1.00 74.19 88 GLU A CA 1
ATOM 717 C C . GLU A 1 88 ? 10.651 3.855 -30.464 1.00 74.19 88 GLU A C 1
ATOM 719 O O . GLU A 1 88 ? 10.597 4.219 -29.294 1.00 74.19 88 GLU A O 1
ATOM 724 N N . GLN A 1 89 ? 11.724 4.074 -31.230 1.00 82.44 89 GLN A N 1
ATOM 725 C CA . GLN A 1 89 ? 12.946 4.721 -30.735 1.00 82.44 89 GLN A CA 1
ATOM 726 C C . GLN A 1 89 ? 12.656 6.107 -30.126 1.00 82.44 89 GLN A C 1
ATOM 728 O O . GLN A 1 89 ? 13.170 6.462 -29.065 1.00 82.44 89 GLN A O 1
ATOM 733 N N . PHE A 1 90 ? 11.761 6.886 -30.744 1.00 74.56 90 PHE A N 1
ATOM 734 C CA . PHE A 1 90 ? 11.328 8.178 -30.205 1.00 74.56 90 PHE A CA 1
ATOM 735 C C . PHE A 1 90 ? 10.483 8.059 -28.925 1.00 74.56 90 PHE A C 1
ATOM 737 O O . PHE A 1 90 ? 10.531 8.919 -28.043 1.00 74.56 90 PHE A O 1
ATOM 744 N N . ARG A 1 91 ? 9.667 7.008 -28.813 1.00 69.69 91 ARG A N 1
ATOM 745 C CA . ARG A 1 91 ? 8.855 6.757 -27.613 1.00 69.69 91 ARG A CA 1
ATOM 746 C C . ARG A 1 91 ? 9.717 6.328 -26.432 1.00 69.69 91 ARG A C 1
ATOM 748 O O . ARG A 1 91 ? 9.424 6.760 -25.321 1.00 69.69 91 ARG A O 1
ATOM 755 N N . ASP A 1 92 ? 10.771 5.564 -26.690 1.00 69.50 92 ASP A N 1
ATOM 756 C CA . ASP A 1 92 ? 11.698 5.063 -25.674 1.00 69.50 92 ASP A CA 1
ATOM 757 C C . ASP A 1 92 ? 12.695 6.134 -25.210 1.00 69.50 92 ASP A C 1
ATOM 759 O O . ASP A 1 92 ? 13.052 6.189 -24.034 1.00 69.50 92 ASP A O 1
ATOM 763 N N . THR A 1 93 ? 13.102 7.039 -26.108 1.00 70.25 93 THR A N 1
ATOM 764 C CA . THR A 1 93 ? 13.948 8.200 -25.767 1.00 70.25 93 THR A CA 1
ATOM 765 C C . THR A 1 93 ? 13.195 9.284 -25.005 1.00 70.25 93 THR A C 1
ATOM 767 O O . THR A 1 93 ? 13.813 10.100 -24.318 1.00 70.25 93 THR A O 1
ATOM 770 N N . ARG A 1 94 ? 11.859 9.313 -25.081 1.00 66.88 94 ARG A N 1
ATOM 771 C CA . ARG A 1 94 ? 11.057 10.221 -24.267 1.00 66.88 94 ARG A CA 1
ATOM 772 C C . ARG A 1 94 ? 11.109 9.724 -22.821 1.00 66.88 94 ARG A C 1
ATOM 774 O O . ARG A 1 94 ? 10.494 8.697 -22.532 1.00 66.88 94 ARG A O 1
ATOM 781 N N . PRO A 1 95 ? 11.762 10.445 -21.886 1.00 63.44 95 PRO A N 1
ATOM 782 C CA . PRO A 1 95 ? 11.722 10.038 -20.494 1.00 63.44 95 PRO A CA 1
ATOM 783 C C . PRO A 1 95 ? 10.247 9.944 -20.099 1.00 63.44 95 PRO A C 1
ATOM 785 O O . PRO A 1 95 ? 9.482 10.873 -20.412 1.00 63.44 95 PRO A O 1
ATOM 788 N N . PRO A 1 96 ? 9.807 8.837 -19.465 1.00 68.75 96 PRO A N 1
ATOM 789 C CA . PRO A 1 96 ? 8.466 8.787 -18.919 1.00 68.75 96 PRO A CA 1
ATOM 790 C C . PRO A 1 96 ? 8.334 10.046 -18.076 1.00 68.75 96 PRO A C 1
ATOM 792 O O . PRO A 1 96 ? 9.218 10.346 -17.273 1.00 68.75 96 PRO A O 1
ATOM 795 N N . ASP A 1 97 ? 7.307 10.852 -18.334 1.00 73.50 97 ASP A N 1
ATOM 796 C CA . ASP A 1 97 ? 7.126 12.120 -17.633 1.00 73.50 97 ASP A CA 1
ATOM 797 C C . ASP A 1 97 ? 6.652 11.793 -16.210 1.00 73.50 97 ASP A C 1
ATOM 799 O O . ASP A 1 97 ? 5.483 11.947 -15.854 1.00 73.50 97 ASP A O 1
ATOM 803 N N . VAL A 1 98 ? 7.564 11.224 -15.413 1.00 71.75 98 VAL A N 1
ATOM 804 C CA . VAL A 1 98 ? 7.362 10.740 -14.050 1.00 71.75 98 VAL A CA 1
ATOM 805 C C . VAL A 1 98 ? 6.889 11.909 -13.204 1.00 71.75 98 VAL A C 1
ATOM 807 O O . VAL A 1 98 ? 6.009 11.742 -12.370 1.00 71.75 98 VAL A O 1
ATOM 810 N N . ALA A 1 99 ? 7.380 13.120 -13.475 1.00 71.19 99 ALA A N 1
ATOM 811 C CA . ALA A 1 99 ? 6.916 14.334 -12.824 1.00 71.19 99 ALA A CA 1
ATOM 812 C C . ALA A 1 99 ? 5.436 14.622 -13.126 1.00 71.19 99 ALA A C 1
ATOM 814 O O . ALA A 1 99 ? 4.658 14.858 -12.198 1.00 71.19 99 ALA A O 1
ATOM 815 N N . LYS A 1 100 ? 5.002 14.577 -14.391 1.00 81.75 100 LYS A N 1
ATOM 816 C CA . LYS A 1 100 ? 3.589 14.772 -14.761 1.00 81.75 100 LYS A CA 1
ATOM 817 C C . LYS A 1 100 ? 2.698 13.633 -14.282 1.00 81.75 100 LYS A C 1
ATOM 819 O O . LYS A 1 100 ? 1.577 13.889 -13.840 1.00 81.75 100 LYS A O 1
ATOM 824 N N . HIS A 1 101 ? 3.190 12.400 -14.322 1.00 75.56 101 HIS A N 1
ATOM 825 C CA . HIS A 1 101 ? 2.509 11.230 -13.784 1.00 75.56 101 HIS A CA 1
ATOM 826 C C . HIS A 1 101 ? 2.310 11.372 -12.271 1.00 75.56 101 HIS A C 1
ATOM 828 O O . HIS A 1 101 ? 1.176 11.347 -11.800 1.00 75.56 101 HIS A O 1
ATOM 834 N N . ASN A 1 102 ? 3.369 11.661 -11.516 1.00 83.44 102 ASN A N 1
ATOM 835 C CA . ASN A 1 102 ? 3.310 11.881 -10.072 1.00 83.44 102 ASN A CA 1
ATOM 836 C C . ASN A 1 102 ? 2.398 13.060 -9.718 1.00 83.44 102 ASN A C 1
ATOM 838 O O . ASN A 1 102 ? 1.566 12.930 -8.826 1.00 83.44 102 ASN A O 1
ATOM 842 N N . LYS A 1 103 ? 2.453 14.173 -10.467 1.00 83.88 103 LYS A N 1
ATOM 843 C CA . LYS A 1 103 ? 1.512 15.298 -10.307 1.00 83.88 103 LYS A CA 1
ATOM 844 C C . LYS A 1 103 ? 0.059 14.880 -10.547 1.00 83.88 103 LYS A C 1
ATOM 846 O O . LYS A 1 103 ? -0.826 15.313 -9.813 1.00 83.88 103 LYS A O 1
ATOM 851 N N . LYS A 1 104 ? -0.214 14.046 -11.556 1.00 87.38 104 LYS A N 1
ATOM 852 C CA . LYS A 1 104 ? -1.562 13.517 -11.828 1.00 87.38 104 LYS A CA 1
ATOM 853 C C . LYS A 1 104 ? -2.044 12.617 -10.688 1.00 87.38 104 LYS A C 1
ATOM 855 O O . LYS A 1 104 ? -3.199 12.731 -10.283 1.00 87.38 104 LYS A O 1
ATOM 860 N N . TYR A 1 105 ? -1.174 11.754 -10.168 1.00 85.31 105 TYR A N 1
ATOM 861 C CA . TYR A 1 105 ? -1.488 10.880 -9.038 1.00 85.31 105 TYR A CA 1
ATOM 862 C C . TYR A 1 105 ? -1.715 11.663 -7.746 1.00 85.31 105 TYR A C 1
ATOM 864 O O . TYR A 1 105 ? -2.695 11.383 -7.063 1.00 85.31 105 TYR A O 1
ATOM 872 N N . LEU A 1 106 ? -0.901 12.681 -7.455 1.00 88.12 106 LEU A N 1
ATOM 873 C CA . LEU A 1 106 ? -1.069 13.535 -6.279 1.00 88.12 106 LEU A CA 1
ATOM 874 C C . LEU A 1 106 ? -2.425 14.254 -6.312 1.00 88.12 106 LEU A C 1
ATOM 876 O O . LEU A 1 106 ? -3.234 14.069 -5.408 1.00 88.12 106 LEU A O 1
ATOM 880 N N . LYS A 1 107 ? -2.745 14.927 -7.427 1.00 91.88 107 LYS A N 1
ATOM 881 C CA . LYS A 1 107 ? -4.054 15.575 -7.636 1.00 91.88 107 LYS A CA 1
ATOM 882 C C . LYS A 1 107 ? -5.221 14.600 -7.509 1.00 91.88 107 LYS A C 1
ATOM 884 O O . LYS A 1 107 ? -6.277 14.941 -6.983 1.00 91.88 107 LYS A O 1
ATOM 889 N N . ARG A 1 108 ? -5.055 13.373 -8.018 1.00 90.12 108 ARG A N 1
ATOM 890 C CA . ARG A 1 108 ? -6.061 12.318 -7.868 1.00 90.12 108 ARG A CA 1
ATOM 891 C C . ARG A 1 108 ? -6.219 11.934 -6.398 1.00 90.12 108 ARG A C 1
ATOM 893 O O . ARG A 1 108 ? -7.348 11.842 -5.940 1.00 90.12 108 ARG A O 1
ATOM 900 N N . SER A 1 109 ? -5.122 11.717 -5.676 1.00 84.94 109 SER A N 1
ATOM 901 C CA . SER A 1 109 ? -5.170 11.361 -4.257 1.00 84.94 109 SER A CA 1
ATOM 902 C C . SER A 1 109 ? -5.806 12.460 -3.412 1.00 84.94 109 SER A C 1
ATOM 904 O O . SER A 1 109 ? -6.685 12.145 -2.627 1.00 84.94 109 SER A O 1
ATOM 906 N N . GLU A 1 110 ? -5.470 13.730 -3.647 1.00 83.62 110 GLU A N 1
ATOM 907 C CA . GLU A 1 110 ? -6.080 14.889 -2.981 1.00 83.62 110 GLU A CA 1
ATOM 908 C C . GLU A 1 110 ? -7.592 14.949 -3.228 1.00 83.62 110 GLU A C 1
ATOM 910 O O . GLU A 1 110 ? -8.367 15.139 -2.298 1.00 83.62 110 GLU A O 1
ATOM 915 N N . LYS A 1 111 ? -8.039 14.703 -4.467 1.00 87.50 111 LYS A N 1
ATOM 916 C CA . LYS A 1 111 ? -9.470 14.709 -4.809 1.00 87.50 111 LYS A CA 1
ATOM 917 C C . LYS A 1 111 ? -10.274 13.622 -4.084 1.00 87.50 111 LYS A C 1
ATOM 919 O O . LYS A 1 111 ? -11.456 13.821 -3.822 1.00 87.50 111 LYS A O 1
ATOM 924 N N . TYR A 1 112 ? -9.662 12.471 -3.815 1.00 84.06 112 TYR A N 1
ATOM 925 C CA . TYR A 1 112 ? -10.319 11.328 -3.168 1.00 84.06 112 TYR A CA 1
ATOM 926 C C . TYR A 1 112 ? -9.869 11.125 -1.716 1.00 84.06 112 TYR A C 1
ATOM 928 O O . TYR A 1 112 ? -10.118 10.061 -1.146 1.00 84.06 112 TYR A O 1
ATOM 936 N N . GLN A 1 113 ? -9.209 12.114 -1.106 1.00 84.12 113 GLN A N 1
ATOM 937 C CA . GLN A 1 113 ? -8.908 12.070 0.318 1.00 84.12 113 GLN A CA 1
ATOM 938 C C . GLN A 1 113 ? -10.218 12.099 1.102 1.00 84.12 113 GLN A C 1
ATOM 940 O O . GLN A 1 113 ? -11.068 12.972 0.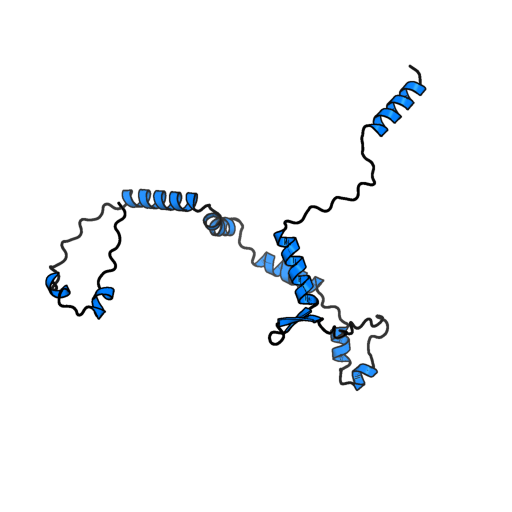928 1.00 84.12 113 GLN A O 1
ATOM 945 N N . LEU A 1 114 ? -10.388 11.096 1.959 1.00 82.75 114 LEU A N 1
ATOM 946 C CA . LEU A 1 114 ? -11.484 11.073 2.911 1.00 82.75 114 LEU A CA 1
ATOM 947 C C . LEU A 1 114 ? -11.245 12.177 3.949 1.00 82.75 114 LEU A C 1
ATOM 949 O O . LEU A 1 114 ? -10.106 12.342 4.388 1.00 82.75 114 LEU A O 1
ATOM 953 N N . PRO A 1 115 ? -12.288 12.902 4.382 1.00 86.12 115 PRO A N 1
ATOM 954 C CA . PRO A 1 115 ? -12.137 13.896 5.433 1.00 86.12 115 PRO A CA 1
ATOM 955 C C . PRO A 1 115 ? -11.601 13.240 6.712 1.00 86.12 115 PRO A C 1
ATOM 957 O O . PRO A 1 115 ? -12.053 12.157 7.102 1.00 86.12 115 PRO A O 1
ATOM 960 N N . ASP A 1 116 ? -10.676 13.921 7.392 1.00 82.50 116 ASP A N 1
ATOM 961 C CA . ASP A 1 116 ? -9.938 13.391 8.550 1.00 82.50 116 ASP A CA 1
ATOM 962 C C . ASP A 1 116 ? -10.851 12.832 9.648 1.00 82.50 116 ASP A C 1
ATOM 964 O O . ASP A 1 116 ? -10.533 11.827 10.287 1.00 82.50 116 ASP A O 1
ATOM 968 N N . GLY A 1 117 ? -12.026 13.439 9.841 1.00 87.94 117 GLY A N 1
ATOM 969 C CA . GLY A 1 117 ? -13.032 12.959 10.788 1.00 87.94 117 GLY A CA 1
ATOM 970 C C . GLY A 1 117 ? -13.535 11.546 10.471 1.00 87.94 117 GLY A C 1
ATOM 971 O O . GLY A 1 117 ? -13.648 10.718 11.375 1.00 87.94 117 GLY A O 1
ATOM 972 N N . VAL A 1 118 ? -13.777 11.240 9.192 1.00 82.94 118 VAL A N 1
ATOM 973 C CA . VAL A 1 118 ? -14.252 9.923 8.736 1.00 82.94 118 VAL A CA 1
ATOM 974 C C . VAL A 1 118 ? -13.136 8.892 8.847 1.00 82.94 118 VAL A C 1
ATOM 976 O O . VAL A 1 118 ? -13.357 7.803 9.376 1.00 82.94 118 VAL A O 1
ATOM 979 N N . VAL A 1 119 ? -11.915 9.245 8.438 1.00 82.44 119 VAL A N 1
ATOM 980 C CA . VAL A 1 119 ? -10.748 8.359 8.573 1.00 82.44 119 VAL A CA 1
ATOM 981 C C . VAL A 1 119 ? -10.513 8.010 10.041 1.00 82.44 119 VAL A C 1
ATOM 983 O O . VAL A 1 119 ? -10.405 6.836 10.393 1.00 82.44 119 VAL A O 1
ATOM 986 N N . LYS A 1 120 ? -10.518 9.009 10.928 1.00 84.12 120 LYS A N 1
ATOM 987 C CA . LYS A 1 120 ? -10.350 8.815 12.373 1.00 84.12 120 LYS A CA 1
ATOM 988 C C . LYS A 1 120 ? -11.469 7.968 12.978 1.00 84.12 120 LYS A C 1
ATOM 990 O O . LYS A 1 120 ? -11.200 7.163 13.870 1.00 84.12 120 LYS A O 1
ATOM 995 N N . TYR A 1 121 ? -12.701 8.110 12.492 1.00 82.81 121 TYR A N 1
ATOM 996 C CA . TYR A 1 121 ? -13.836 7.300 12.930 1.00 82.81 121 TYR A CA 1
ATOM 997 C C . TYR A 1 121 ? -13.704 5.825 12.523 1.00 82.81 121 TYR A C 1
ATOM 999 O O . TYR A 1 121 ? -13.971 4.948 13.340 1.00 82.81 121 TYR A O 1
ATOM 1007 N N . VAL A 1 122 ? -13.254 5.542 11.297 1.00 80.75 122 VAL A N 1
ATOM 1008 C CA . VAL A 1 122 ? -13.097 4.170 10.779 1.00 80.75 122 VAL A CA 1
ATOM 1009 C C . VAL A 1 122 ? -11.861 3.484 11.364 1.00 80.75 122 VAL A C 1
ATOM 1011 O O . VAL A 1 122 ? -11.926 2.341 11.813 1.00 80.75 122 VAL A O 1
ATOM 1014 N N . VAL A 1 123 ? -10.731 4.189 11.398 1.00 84.31 123 VAL A N 1
ATOM 1015 C CA . VAL A 1 123 ? -9.436 3.645 11.829 1.00 84.31 123 VAL A CA 1
ATOM 1016 C C . VAL A 1 123 ? -9.326 3.597 13.356 1.00 84.31 123 VAL A C 1
ATOM 1018 O O . VAL A 1 123 ? -8.740 2.669 13.916 1.00 84.31 123 VAL A O 1
ATOM 1021 N N . GLY A 1 124 ? -9.927 4.559 14.059 1.00 83.44 124 GLY A N 1
ATOM 1022 C CA . GLY A 1 124 ? -9.848 4.682 15.515 1.00 83.44 124 GLY A CA 1
ATOM 1023 C C . GLY A 1 124 ? -10.246 3.415 16.287 1.00 83.44 124 GLY A C 1
ATOM 1024 O O . GLY A 1 124 ? -9.550 3.060 17.236 1.00 83.44 124 GLY A O 1
ATOM 1025 N N . PRO A 1 125 ? -11.331 2.703 15.934 1.00 80.31 125 PRO A N 1
ATOM 1026 C CA . PRO A 1 125 ? -11.690 1.420 16.539 1.00 80.31 125 PRO A CA 1
ATOM 1027 C C . PRO A 1 125 ? -10.706 0.283 16.239 1.00 80.31 125 PRO A C 1
ATOM 1029 O O . PRO A 1 125 ? -10.466 -0.548 17.115 1.00 80.31 125 PRO A O 1
ATOM 1032 N N . VAL A 1 126 ? -10.129 0.252 15.035 1.00 81.38 126 VAL A N 1
ATOM 1033 C CA . VAL A 1 126 ? -9.197 -0.800 14.593 1.00 81.38 126 VAL A CA 1
ATOM 1034 C C . VAL A 1 126 ? -7.869 -0.698 15.339 1.00 81.38 126 VAL A C 1
ATOM 1036 O O . VAL A 1 126 ? -7.347 -1.713 15.796 1.00 81.38 126 VAL A O 1
ATOM 1039 N N . LEU A 1 127 ? -7.377 0.529 15.545 1.00 79.88 127 LEU A N 1
ATOM 1040 C CA . LEU A 1 127 ? -6.121 0.814 16.250 1.00 79.88 127 LEU A CA 1
ATOM 1041 C C . LEU A 1 127 ? -6.211 0.708 17.783 1.00 79.88 127 LEU A C 1
ATOM 1043 O O . LEU A 1 127 ? -5.199 0.847 18.471 1.00 79.88 127 LEU A O 1
ATOM 1047 N N . LYS A 1 128 ? -7.397 0.488 18.365 1.00 84.12 128 LYS A N 1
ATOM 1048 C CA . LYS A 1 128 ? -7.523 0.283 19.818 1.00 84.12 128 LYS A CA 1
ATOM 1049 C C . LYS A 1 128 ? -6.940 -1.072 20.212 1.00 84.12 128 LYS A C 1
ATOM 1051 O O . LYS A 1 128 ? -7.145 -2.067 19.527 1.00 84.12 128 LYS A O 1
ATOM 1056 N N . SER A 1 129 ? -6.279 -1.124 21.368 1.00 84.00 129 SER A N 1
ATOM 1057 C CA . SER A 1 129 ? -5.806 -2.390 21.931 1.00 84.00 129 SER A CA 1
ATOM 1058 C C . SER A 1 129 ? -6.969 -3.345 22.220 1.00 84.00 129 SER A C 1
ATOM 1060 O O . SER A 1 129 ? -8.064 -2.908 22.586 1.00 84.00 129 SER A O 1
ATOM 1062 N N . GLU A 1 130 ? -6.723 -4.653 22.116 1.00 82.31 130 GLU A N 1
ATOM 1063 C CA . GLU A 1 130 ? -7.731 -5.700 22.355 1.00 82.31 130 GLU A CA 1
ATOM 1064 C C . GLU A 1 130 ? -8.428 -5.552 23.716 1.00 82.31 130 GLU A C 1
ATOM 1066 O O . GLU A 1 130 ? -9.648 -5.675 23.824 1.00 82.31 130 GLU A O 1
ATOM 1071 N N . ARG A 1 131 ? -7.678 -5.155 24.753 1.00 79.75 131 ARG A N 1
ATOM 1072 C CA . ARG A 1 131 ? -8.233 -4.857 26.082 1.00 79.75 131 ARG A CA 1
ATOM 1073 C C . ARG A 1 131 ? -9.279 -3.738 26.041 1.00 79.75 131 ARG A C 1
ATOM 1075 O O . ARG A 1 131 ? -10.337 -3.865 26.648 1.00 79.75 131 ARG A O 1
ATOM 1082 N N . LYS A 1 132 ? -9.013 -2.655 25.304 1.00 82.19 132 LYS A N 1
ATOM 1083 C CA . LYS A 1 132 ? -9.963 -1.542 25.142 1.00 82.19 132 LYS A CA 1
ATOM 1084 C C . LYS A 1 132 ? -11.167 -1.947 24.290 1.00 82.19 132 LYS A C 1
ATOM 1086 O O . LYS A 1 132 ? -12.264 -1.463 24.547 1.00 82.19 132 LYS A O 1
ATOM 1091 N N . LYS A 1 133 ? -10.994 -2.836 23.304 1.00 83.50 133 LYS A N 1
ATOM 1092 C CA . LYS A 1 133 ? -12.114 -3.384 22.518 1.00 83.50 133 LYS A CA 1
ATOM 1093 C C . LYS A 1 133 ? -13.069 -4.189 23.404 1.00 83.50 133 LYS A C 1
ATOM 1095 O O . LYS A 1 133 ? -14.266 -3.914 23.373 1.00 83.50 133 LYS A O 1
ATOM 1100 N N . LYS A 1 134 ? -12.548 -5.081 24.256 1.00 84.75 134 LYS A N 1
ATOM 1101 C CA . LYS A 1 134 ? -13.353 -5.846 25.230 1.00 84.75 134 LYS A CA 1
ATOM 1102 C C . LYS A 1 134 ? -14.149 -4.933 26.165 1.00 84.75 134 LYS A C 1
ATOM 1104 O O . LYS A 1 134 ? -15.367 -5.052 26.223 1.00 84.75 134 LYS A O 1
ATOM 1109 N N . GLN A 1 135 ? -13.498 -3.929 26.756 1.00 87.88 135 GLN A N 1
ATOM 1110 C CA . GLN A 1 135 ? -14.168 -2.938 27.613 1.00 87.88 135 GLN A CA 1
ATOM 1111 C C . GLN A 1 135 ? -15.283 -2.167 26.888 1.00 87.88 135 GLN A C 1
ATOM 1113 O O . GLN A 1 135 ? -16.315 -1.852 27.473 1.00 87.88 135 GLN A O 1
ATOM 1118 N N . MET A 1 136 ? -15.095 -1.834 25.608 1.00 81.56 136 MET A N 1
ATOM 1119 C CA . MET A 1 136 ? -16.129 -1.166 24.810 1.00 81.56 136 MET A CA 1
ATOM 1120 C C . MET A 1 136 ? -17.314 -2.097 24.518 1.00 81.56 136 MET A C 1
ATOM 1122 O O . MET A 1 136 ? -18.454 -1.637 24.530 1.00 81.56 136 MET A O 1
ATOM 1126 N N . CYS A 1 137 ? -17.066 -3.386 24.271 1.00 83.06 137 CYS A N 1
ATOM 1127 C CA . CYS A 1 137 ? -18.119 -4.390 24.110 1.00 83.06 137 CYS A CA 1
ATOM 1128 C C . CYS A 1 137 ? -18.900 -4.608 25.411 1.00 83.06 137 CYS A C 1
ATOM 1130 O O . CYS A 1 137 ? -20.125 -4.576 25.375 1.00 83.06 137 CYS A O 1
ATOM 1132 N N . GLU A 1 138 ? -18.216 -4.736 26.551 1.00 87.31 138 GLU A N 1
ATOM 1133 C CA . GLU A 1 138 ? -18.835 -4.853 27.881 1.00 87.31 138 GLU A CA 1
ATOM 1134 C C . GLU A 1 138 ? -19.719 -3.643 28.198 1.00 87.31 138 GLU A C 1
ATOM 1136 O O . GLU A 1 138 ? -20.881 -3.803 28.562 1.00 87.31 138 GLU A O 1
ATOM 1141 N N . LYS A 1 139 ? -19.226 -2.421 27.956 1.00 85.56 139 LYS A N 1
ATOM 1142 C CA . LYS A 1 139 ? -20.025 -1.194 28.119 1.00 85.56 139 LYS A CA 1
ATOM 1143 C C . LYS A 1 139 ? -21.253 -1.174 27.209 1.00 85.56 139 LYS A C 1
ATOM 1145 O O . LYS A 1 139 ? -22.325 -0.769 27.643 1.00 85.56 139 LYS A O 1
ATOM 1150 N N . ARG A 1 140 ? -21.121 -1.612 25.952 1.00 82.56 140 ARG A N 1
ATOM 1151 C CA . ARG A 1 140 ? -22.256 -1.711 25.018 1.00 82.56 140 ARG A CA 1
ATOM 1152 C C . ARG A 1 140 ? -23.281 -2.750 25.469 1.00 82.56 140 ARG A C 1
ATOM 1154 O O . ARG A 1 140 ? -24.467 -2.484 25.340 1.00 82.56 140 ARG A O 1
ATOM 1161 N N . LEU A 1 141 ? -22.839 -3.892 25.994 1.00 80.19 141 LEU A N 1
ATOM 1162 C CA . LEU A 1 141 ? -23.700 -4.932 26.568 1.00 80.19 141 LEU A CA 1
ATOM 1163 C C . LEU A 1 141 ? -24.444 -4.424 27.805 1.00 80.19 141 LEU A C 1
ATOM 1165 O O . LEU A 1 141 ? -25.660 -4.573 27.869 1.00 80.19 141 LEU A O 1
ATOM 1169 N N . ALA A 1 142 ? -23.746 -3.750 28.721 1.00 81.75 142 ALA A N 1
ATOM 1170 C CA . ALA A 1 142 ? -24.344 -3.151 29.913 1.00 81.75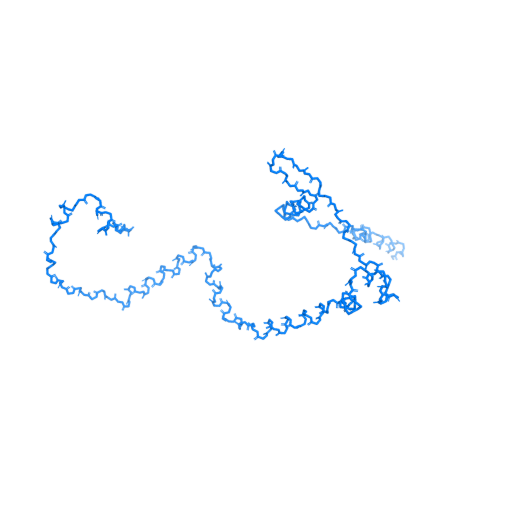 142 ALA A CA 1
ATOM 1171 C C . ALA A 1 142 ? -25.416 -2.104 29.559 1.00 81.75 142 ALA A C 1
ATOM 1173 O O . ALA A 1 142 ? -26.512 -2.142 30.104 1.00 81.75 142 ALA A O 1
ATOM 1174 N N . MET A 1 143 ? -25.145 -1.233 28.579 1.00 74.38 143 MET A N 1
ATOM 1175 C CA . MET A 1 143 ? -26.123 -0.255 28.073 1.00 74.38 143 MET A CA 1
ATOM 1176 C C . MET A 1 143 ? -27.307 -0.907 27.344 1.00 74.38 143 MET A C 1
ATOM 1178 O O . MET A 1 143 ? -28.391 -0.337 27.284 1.00 74.38 143 MET A O 1
ATOM 1182 N N . ARG A 1 144 ? -27.113 -2.089 26.747 1.00 65.44 144 ARG A N 1
ATOM 1183 C CA . ARG A 1 144 ? -28.192 -2.846 26.096 1.00 65.44 144 ARG A CA 1
ATOM 1184 C C . ARG A 1 144 ? -29.085 -3.545 27.121 1.00 65.44 144 ARG A C 1
ATOM 1186 O O . ARG A 1 144 ? -30.288 -3.619 26.902 1.00 65.44 144 ARG A O 1
ATOM 1193 N N . GLY A 1 145 ? -28.495 -4.018 28.220 1.00 59.41 145 GLY A N 1
ATOM 1194 C CA . GLY A 1 145 ? -29.193 -4.678 29.324 1.00 59.41 145 GLY A CA 1
ATOM 1195 C C . GLY A 1 145 ? -30.124 -3.759 30.116 1.00 59.41 145 GLY A C 1
ATOM 1196 O O . GLY A 1 145 ? -31.040 -4.256 30.753 1.00 59.41 145 GLY A O 1
ATOM 1197 N N . THR A 1 146 ? -29.943 -2.437 30.045 1.00 59.47 146 THR A N 1
ATOM 1198 C CA . THR A 1 146 ? -30.818 -1.459 30.717 1.00 59.47 146 THR A CA 1
ATOM 1199 C C . THR A 1 146 ? -31.946 -0.913 29.836 1.00 59.47 146 THR A C 1
ATOM 1201 O O . THR A 1 146 ? -32.836 -0.248 30.355 1.00 59.47 146 THR A O 1
ATOM 1204 N N . LEU A 1 147 ? -31.927 -1.160 28.517 1.00 56.16 147 LEU A N 1
ATOM 1205 C CA . LEU A 1 147 ? -32.933 -0.636 27.576 1.00 56.16 147 LEU A CA 1
ATOM 1206 C C . LEU A 1 147 ? -33.986 -1.664 27.137 1.00 56.16 147 LEU A C 1
ATOM 1208 O O . LEU A 1 147 ? -34.996 -1.285 26.549 1.00 56.16 147 LEU A O 1
ATOM 1212 N N . TYR A 1 148 ? -33.743 -2.951 27.372 1.00 52.88 148 TYR A N 1
ATOM 1213 C CA . TYR A 1 148 ? -34.664 -4.027 27.029 1.00 52.88 148 TYR A CA 1
ATOM 1214 C C . TYR A 1 148 ? -34.785 -4.969 28.219 1.00 52.88 148 TYR A C 1
ATOM 1216 O O . TYR A 1 148 ? -33.975 -5.885 28.367 1.00 52.88 148 TYR A O 1
ATOM 1224 N N . ASP A 1 149 ? -35.836 -4.790 29.018 1.00 56.62 149 ASP A N 1
ATOM 1225 C CA . ASP A 1 149 ? -36.359 -5.913 29.785 1.00 56.62 149 ASP A CA 1
ATOM 1226 C C . ASP A 1 149 ? -36.665 -7.034 28.781 1.00 56.62 149 ASP A C 1
ATOM 1228 O O . ASP A 1 149 ? -37.331 -6.781 27.762 1.00 56.62 149 ASP A O 1
ATOM 1232 N N . PRO A 1 150 ? -36.162 -8.264 28.989 1.00 58.59 150 PRO A N 1
ATOM 1233 C CA . PRO A 1 150 ? -36.563 -9.380 28.159 1.00 58.59 150 PRO A CA 1
ATOM 1234 C C . PRO A 1 150 ? -38.074 -9.525 28.331 1.00 58.59 150 PRO A C 1
ATOM 1236 O O . PRO A 1 150 ? -38.545 -9.970 29.376 1.00 58.59 150 PRO A O 1
ATOM 1239 N N . LYS A 1 151 ? -38.848 -9.107 27.318 1.00 64.00 151 LYS A N 1
ATOM 1240 C CA . LYS A 1 151 ? -40.292 -9.352 27.291 1.00 64.00 151 LYS A CA 1
ATOM 1241 C C . LYS A 1 151 ? -40.489 -10.835 27.610 1.00 64.00 151 LYS A C 1
ATOM 1243 O O . LYS A 1 151 ? -39.828 -11.644 26.950 1.00 64.00 151 LYS A O 1
ATOM 1248 N N . PRO A 1 152 ? -41.341 -11.195 28.588 1.00 61.69 152 PRO A N 1
ATOM 1249 C CA . PRO A 1 152 ? -41.583 -12.590 28.914 1.00 61.69 152 PRO A CA 1
ATOM 1250 C C . PRO A 1 152 ? -41.955 -13.289 27.613 1.00 61.69 152 PRO A C 1
ATOM 1252 O O . PRO A 1 152 ? -42.910 -12.898 26.934 1.00 61.69 152 PRO A O 1
ATOM 1255 N N . SER A 1 153 ? -41.112 -14.234 27.191 1.00 63.16 153 SER A N 1
ATOM 1256 C CA . SER A 1 153 ? -41.348 -14.963 25.956 1.00 63.16 153 SER A CA 1
ATOM 1257 C C . SER A 1 153 ? -42.705 -15.626 26.104 1.00 63.16 153 SER A C 1
ATOM 1259 O O . SER A 1 153 ? -42.897 -16.397 27.046 1.00 63.16 153 SER A O 1
ATOM 1261 N N . LYS A 1 154 ? -43.647 -15.308 25.209 1.00 70.94 154 LYS A N 1
ATOM 1262 C CA . LYS A 1 154 ? -44.916 -16.035 25.145 1.00 70.94 154 LYS A CA 1
ATOM 1263 C C . LYS A 1 154 ? -44.585 -17.533 25.136 1.00 70.94 154 LYS A C 1
ATOM 1265 O O . LYS A 1 154 ? -43.644 -17.899 24.418 1.00 70.94 154 LYS A O 1
ATOM 1270 N N . PRO A 1 155 ? -45.270 -18.368 25.939 1.00 64.19 155 PRO A N 1
ATOM 1271 C CA . PRO A 1 155 ? -45.056 -19.805 25.886 1.00 64.19 155 PRO A CA 1
ATOM 1272 C C . PRO A 1 155 ? -45.231 -20.215 24.428 1.00 64.19 155 PRO A C 1
ATOM 1274 O O . PRO A 1 155 ? -46.251 -19.914 23.811 1.00 64.19 155 PRO A O 1
ATOM 1277 N N . LYS A 1 156 ? -44.163 -20.756 23.841 1.00 68.44 156 LYS A N 1
ATOM 1278 C CA . LYS A 1 156 ? -44.229 -21.277 22.482 1.00 68.44 156 LYS A CA 1
ATOM 1279 C C . LYS A 1 156 ? -45.196 -22.449 22.533 1.00 68.44 156 LYS A C 1
ATOM 1281 O O . LYS A 1 156 ? -45.081 -23.266 23.449 1.00 68.44 156 LYS A O 1
ATOM 1286 N N . ASP A 1 157 ? -46.122 -22.496 21.581 1.00 65.62 157 ASP A N 1
ATOM 1287 C CA . ASP A 1 157 ? -46.962 -23.667 21.352 1.00 65.62 157 ASP A CA 1
ATOM 1288 C C . ASP A 1 157 ? -46.076 -24.913 21.418 1.00 65.62 157 ASP A C 1
ATOM 1290 O O . ASP A 1 157 ? -44.962 -24.918 20.878 1.00 65.62 157 ASP A O 1
ATOM 1294 N N . SER A 1 158 ? -46.519 -25.910 22.184 1.00 64.25 158 SER A N 1
ATOM 1295 C CA . SER A 1 158 ? -45.748 -27.112 22.476 1.00 64.25 158 SER A CA 1
ATOM 1296 C C . SER A 1 158 ? -45.188 -27.686 21.180 1.00 64.25 158 SER A C 1
ATOM 1298 O O . SER A 1 158 ? -45.947 -28.038 20.277 1.00 64.25 158 SER A O 1
ATOM 1300 N N . SER A 1 159 ? -43.855 -27.718 21.090 1.00 69.38 159 SER A N 1
ATOM 1301 C CA . SER A 1 159 ? -43.126 -28.339 19.989 1.00 69.38 159 SER A CA 1
ATOM 1302 C C . SER A 1 159 ? -43.749 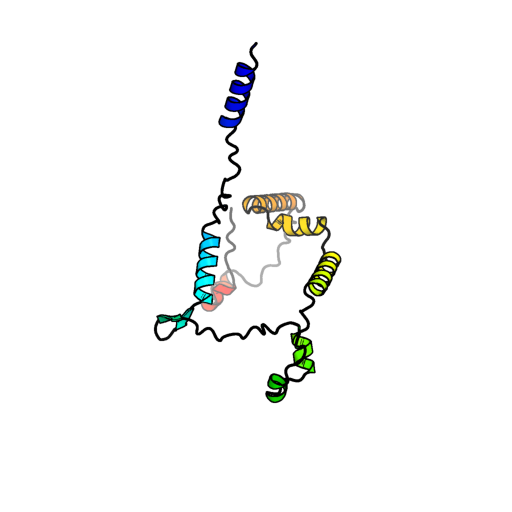-29.697 19.687 1.00 69.38 159 SER A C 1
ATOM 1304 O O . SER A 1 159 ? -43.939 -30.501 20.596 1.00 69.38 159 SER A O 1
ATOM 1306 N N . VAL A 1 160 ? -44.059 -29.945 18.414 1.00 72.12 160 VAL A N 1
ATOM 1307 C CA . VAL A 1 160 ? -44.575 -31.244 17.950 1.00 72.12 160 VAL A CA 1
ATOM 1308 C C . VAL A 1 160 ? -43.550 -32.358 18.200 1.00 72.12 160 VAL A C 1
ATOM 1310 O O . VAL A 1 160 ? -43.921 -33.520 18.303 1.00 72.12 160 VAL A O 1
ATOM 1313 N N . PHE A 1 161 ? -42.273 -31.989 18.341 1.00 70.62 161 PHE A N 1
ATOM 1314 C CA . PHE A 1 161 ? -41.179 -32.893 18.669 1.00 70.62 161 PHE A CA 1
ATOM 1315 C C . PHE A 1 161 ? -40.790 -32.759 20.139 1.00 70.62 161 PHE A C 1
ATOM 1317 O O . PHE A 1 161 ? -40.505 -31.657 20.623 1.00 70.62 161 PHE A O 1
ATOM 1324 N N . THR A 1 162 ? -40.758 -33.891 20.825 1.00 74.25 162 THR A N 1
ATOM 1325 C CA . THR A 1 162 ? -40.235 -34.062 22.179 1.00 74.25 162 THR A CA 1
ATOM 1326 C C . THR A 1 162 ? -38.754 -34.430 22.132 1.00 74.25 162 THR A C 1
ATOM 1328 O O . THR A 1 162 ? -38.267 -34.936 21.125 1.00 74.25 162 THR A O 1
ATOM 1331 N N . ASP A 1 163 ? -38.015 -34.202 23.220 1.00 71.12 163 ASP A N 1
ATOM 1332 C CA . ASP A 1 163 ? -36.583 -34.547 23.283 1.00 71.12 163 ASP A CA 1
ATOM 1333 C C . ASP A 1 163 ? -36.328 -36.044 22.999 1.00 71.12 163 ASP A C 1
ATOM 1335 O O . ASP A 1 163 ? -35.316 -36.396 22.396 1.00 71.12 163 ASP A O 1
ATOM 1339 N N . ALA A 1 164 ? -37.300 -36.908 23.315 1.00 73.69 164 ALA A N 1
ATOM 1340 C CA . ALA A 1 164 ? -37.271 -38.337 23.001 1.00 73.69 164 ALA A CA 1
ATOM 1341 C C . ALA A 1 164 ? -37.275 -38.643 21.487 1.00 73.69 164 ALA A C 1
ATOM 1343 O O . ALA A 1 164 ? -36.749 -39.674 21.064 1.00 73.69 164 ALA A O 1
ATOM 1344 N N . ASP A 1 165 ? -37.815 -37.749 20.651 1.00 74.06 165 ASP A N 1
ATOM 1345 C CA . ASP A 1 165 ? -37.821 -37.914 19.191 1.00 74.06 165 ASP A CA 1
ATOM 1346 C C . ASP A 1 165 ? -36.423 -37.705 18.587 1.00 74.06 165 ASP A C 1
ATOM 1348 O O . ASP A 1 165 ? -36.104 -38.243 17.524 1.00 74.06 165 ASP A O 1
ATOM 1352 N N . PHE A 1 166 ? -35.554 -36.966 19.285 1.00 70.81 166 PHE A N 1
ATOM 1353 C CA . PHE A 1 166 ? -34.184 -36.701 18.846 1.00 70.81 166 PHE A CA 1
ATOM 1354 C C . PHE A 1 166 ? -33.187 -37.789 19.275 1.00 70.81 166 PHE A C 1
ATOM 1356 O O . PHE A 1 166 ? -32.117 -37.906 18.668 1.00 70.81 166 PHE A O 1
ATOM 1363 N N . ASP A 1 167 ? -33.538 -38.633 20.249 1.00 73.06 167 ASP A N 1
ATOM 1364 C CA . ASP A 1 167 ? -32.685 -39.738 20.711 1.00 73.06 167 ASP A CA 1
ATOM 1365 C C . ASP A 1 167 ? -32.576 -40.878 19.682 1.00 73.06 167 ASP A C 1
ATOM 1367 O O . ASP A 1 167 ? -31.536 -41.541 19.592 1.00 73.06 167 ASP A O 1
ATOM 1371 N N . ASN A 1 168 ? -33.597 -41.043 18.833 1.00 66.62 168 ASN A N 1
ATOM 1372 C CA . ASN A 1 168 ? -33.655 -42.061 17.776 1.00 66.62 168 ASN A CA 1
ATOM 1373 C C . ASN A 1 168 ? -32.979 -41.645 16.459 1.00 66.62 168 ASN A C 1
ATOM 1375 O O . ASN A 1 168 ? -32.972 -42.410 15.491 1.00 66.62 168 ASN A O 1
ATOM 1379 N N . ILE A 1 169 ? -32.395 -40.446 16.391 1.00 68.00 169 ILE A N 1
ATOM 1380 C CA . ILE A 1 169 ? -31.722 -39.982 15.177 1.00 68.00 169 ILE A CA 1
ATOM 1381 C C . ILE A 1 169 ? -30.394 -40.744 15.012 1.00 68.00 169 ILE A C 1
ATOM 1383 O O . ILE A 1 169 ? -29.573 -40.766 15.939 1.00 68.00 169 ILE A O 1
ATOM 1387 N N . PRO A 1 170 ? -30.125 -41.347 13.836 1.00 67.50 170 PRO A N 1
ATOM 1388 C CA . PRO A 1 170 ? -28.872 -42.047 13.581 1.00 67.50 170 PRO A CA 1
ATOM 1389 C C . PRO A 1 170 ? -27.675 -41.114 13.808 1.00 67.50 170 PRO A C 1
ATOM 1391 O O . PRO A 1 170 ? -27.689 -39.943 13.424 1.00 67.50 170 PRO A O 1
ATOM 1394 N N . ASN A 1 171 ? -26.616 -41.644 14.429 1.00 63.47 171 ASN A N 1
ATOM 1395 C CA . ASN A 1 171 ? -25.471 -40.873 14.939 1.00 63.47 171 ASN A CA 1
ATOM 1396 C C . ASN A 1 171 ? -24.820 -39.920 13.911 1.00 63.47 171 ASN A C 1
ATOM 1398 O O . ASN A 1 171 ? -24.216 -38.929 14.312 1.00 63.47 171 ASN A O 1
ATOM 1402 N N . GLY A 1 172 ? -24.979 -40.171 12.605 1.00 62.38 172 GLY A N 1
ATOM 1403 C CA . GLY A 1 172 ? -24.495 -39.297 11.530 1.00 62.38 172 GLY A CA 1
ATOM 1404 C C . GLY A 1 172 ? -25.150 -37.909 11.468 1.00 62.38 172 GLY A C 1
ATOM 1405 O O . GLY A 1 172 ? -24.536 -36.981 10.950 1.00 62.38 172 GLY A O 1
ATOM 1406 N N . CYS A 1 173 ? -26.349 -37.727 12.036 1.00 57.25 173 CYS A N 1
ATOM 1407 C CA . CYS A 1 173 ? -27.087 -36.456 11.996 1.00 57.25 173 CYS A CA 1
ATOM 1408 C C . CYS A 1 173 ? -27.073 -35.682 13.328 1.00 57.25 173 CYS A C 1
ATOM 1410 O O . CYS A 1 173 ? -27.502 -34.529 13.369 1.00 57.25 173 CYS A O 1
ATOM 1412 N N . LYS A 1 174 ? -26.525 -36.254 14.412 1.00 58.75 174 LYS A N 1
ATOM 1413 C CA . LYS A 1 174 ? -26.473 -35.612 15.745 1.00 58.75 174 LYS A CA 1
ATOM 1414 C C . LYS A 1 174 ? -25.650 -34.316 15.762 1.00 58.75 174 LYS A C 1
ATOM 1416 O O . LYS A 1 174 ? -25.961 -33.391 16.507 1.00 58.75 174 LYS A O 1
ATOM 1421 N N . ASN A 1 175 ? -24.666 -34.200 14.872 1.00 58.81 175 ASN A N 1
ATOM 1422 C CA . ASN A 1 175 ? -23.826 -33.006 14.738 1.00 58.81 175 ASN A CA 1
ATOM 1423 C C . ASN A 1 175 ? -24.562 -31.801 14.123 1.00 58.81 175 ASN A C 1
ATOM 1425 O O . ASN A 1 175 ? -24.050 -30.686 14.187 1.00 58.81 175 ASN A O 1
ATOM 1429 N N . MET A 1 176 ? -25.745 -32.005 13.532 1.00 56.06 176 MET A N 1
ATOM 1430 C CA . MET A 1 176 ? -26.530 -30.931 12.914 1.00 56.06 176 MET A CA 1
ATOM 1431 C C . MET A 1 176 ? -27.531 -30.274 13.874 1.00 56.06 176 MET A C 1
ATOM 1433 O O . MET A 1 176 ? -27.991 -29.173 13.588 1.00 56.06 176 MET A O 1
ATOM 1437 N N . VAL A 1 177 ? -27.862 -30.915 15.004 1.00 57.53 177 VAL A N 1
ATOM 1438 C CA . VAL A 1 177 ? -28.986 -30.499 15.871 1.00 57.53 177 VAL A CA 1
ATOM 1439 C C . VAL A 1 177 ? -28.546 -29.781 17.157 1.00 57.53 177 VAL A C 1
ATOM 1441 O O . VAL A 1 177 ? -29.365 -29.159 17.824 1.00 57.53 177 VAL A O 1
ATOM 1444 N N . GLY A 1 178 ? -27.257 -29.738 17.505 1.00 49.81 178 GLY A N 1
ATOM 1445 C CA . GLY A 1 178 ? -26.863 -28.994 18.703 1.00 49.81 178 GLY A CA 1
ATOM 1446 C C . GLY A 1 178 ? -25.371 -28.875 18.937 1.00 49.81 178 GLY A C 1
ATOM 1447 O O . GLY A 1 178 ? -24.788 -29.633 19.710 1.00 49.81 178 GLY A O 1
ATOM 1448 N N . THR A 1 179 ? -24.753 -27.833 18.385 1.00 45.44 179 THR A N 1
ATOM 1449 C CA . THR A 1 179 ? -23.596 -27.234 19.050 1.00 45.44 179 THR A CA 1
ATOM 1450 C C . THR A 1 179 ? -24.095 -26.616 20.349 1.00 45.44 179 THR A C 1
ATOM 1452 O O . THR A 1 179 ? -24.778 -25.592 20.352 1.00 45.44 179 THR A O 1
ATOM 1455 N N . LYS A 1 180 ? -23.777 -27.267 21.473 1.00 48.53 180 LYS A N 1
ATOM 1456 C CA . LYS A 1 180 ? -23.929 -26.698 22.813 1.00 48.53 180 LYS A CA 1
ATOM 1457 C C . LYS A 1 180 ? -23.300 -25.304 22.803 1.00 48.53 180 LYS A C 1
ATOM 1459 O O . LYS A 1 180 ? -22.080 -25.163 22.761 1.00 48.53 180 LYS A O 1
ATOM 1464 N N . VAL A 1 181 ? -24.137 -24.270 22.805 1.00 46.56 181 VAL A N 1
ATOM 1465 C CA . VAL A 1 181 ? -23.704 -22.906 23.092 1.00 46.56 181 VAL A CA 1
ATOM 1466 C C . VAL A 1 181 ? -23.256 -22.944 24.544 1.00 46.56 181 VAL A C 1
ATOM 1468 O O . VAL A 1 181 ? -24.086 -22.986 25.450 1.00 46.56 181 VAL A O 1
ATOM 1471 N N . ASN A 1 182 ? -21.943 -23.023 24.759 1.00 42.59 182 ASN A N 1
ATOM 1472 C CA . ASN A 1 182 ? -21.341 -22.890 26.076 1.00 42.59 182 ASN A CA 1
ATOM 1473 C C . ASN 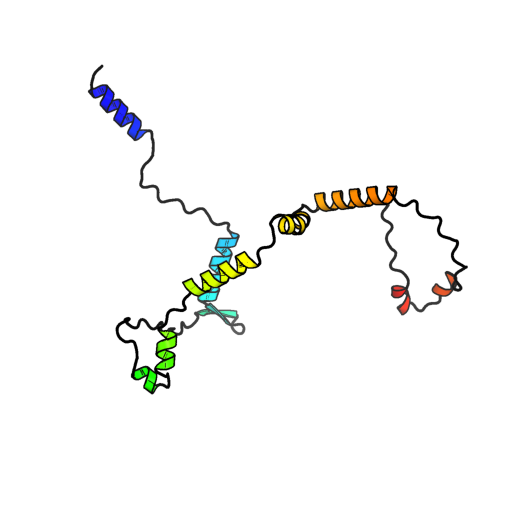A 1 182 ? -21.823 -21.562 26.672 1.00 42.59 182 ASN A C 1
ATOM 1475 O O . ASN A 1 182 ? 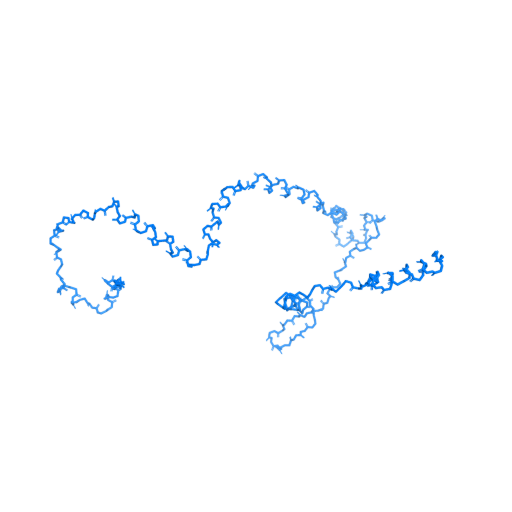-21.351 -20.490 26.290 1.00 42.59 182 ASN A O 1
ATOM 1479 N N . LYS A 1 183 ? -22.803 -21.632 27.579 1.00 43.19 183 LYS A N 1
ATOM 1480 C CA . LYS A 1 183 ? -23.150 -20.526 28.465 1.00 43.19 183 LYS A CA 1
ATOM 1481 C C . LYS A 1 183 ? -21.948 -20.328 29.382 1.00 43.19 183 LYS A C 1
ATOM 1483 O O . LYS A 1 183 ? -21.768 -21.076 30.337 1.00 43.19 183 LYS A O 1
ATOM 1488 N N . LEU A 1 184 ? -21.098 -19.371 29.029 1.00 37.69 184 LEU A N 1
ATOM 1489 C CA . LEU A 1 184 ? -20.127 -18.798 29.950 1.00 37.69 184 LEU A CA 1
ATOM 1490 C C . LEU A 1 184 ? -20.923 -18.090 31.053 1.00 37.69 184 LEU A C 1
ATOM 1492 O O . LEU A 1 184 ? -21.679 -17.162 30.759 1.00 37.69 184 LEU A O 1
ATOM 1496 N N . ILE A 1 185 ? -20.798 -18.613 32.273 1.00 37.09 185 ILE A N 1
ATOM 1497 C CA . ILE A 1 185 ? -21.106 -17.914 33.526 1.00 37.09 185 ILE A CA 1
ATOM 1498 C C . ILE A 1 185 ? -19.968 -16.929 33.787 1.00 37.09 185 ILE A C 1
ATOM 1500 O O . ILE A 1 185 ? -18.802 -17.327 33.550 1.00 37.09 185 ILE A O 1
#

Radius of gyration: 37.64 Å; chains: 1; bounding box: 94×84×73 Å